Protein AF-A0A0K1PIE1-F1 (afdb_monomer)

Sequence (332 aa):
MPTPPPLPFDRESLRRELQALDTPELLALGARMRRDPSRLSLYLGILRARPGHKAQLAACLICFDLARLGQASAERDFHALIPTLRGLAGDPLLLTEMIGDDPFLLGLWGACRQAIDADDPRESTAGLEANVPLVGELDLLSDLELDLDLSRLADAARREENGRAFAKLTARQLGYDLENDRMPEWSGMSTSTGREVDALEEYLRQASTYAPSVPLARGLSSVGQLFLASHLRRRSLFGKPNHRRIEALRAGLSALPSDRPDSLATAAGLFEEEGEAVIERFQKVSELLLDYVRFCSIREADPLHPGAVEAYIEADRLPAPLFLAGETRRRR

Radius of gyration: 26.55 Å; Cα contacts (8 Å, |Δi|>4): 312; chains: 1; bounding box: 62×53×90 Å

Organism: NCBI:txid1391653

pLDDT: mean 77.39, std 17.08, range [31.12, 95.75]

Foldseek 3Di:
DDDDDDDDPDPVVVLVVLLPDDLLVLLVVLLVVLVDLVSLVSSLVSLVVDDDLSSLLSNLLSLLSSVLVVDPVSVVVNLQCLVVNVVSVVDPVSCCVNQPPPVSSVVSVVLVCVLSVVADLLVRPPPDDDDDPPDDPDPDDDDDDDPDPVVVVVLVVVLVVLQVVLVVLVCVQCQHPPPPRDDHPDQHQDPNHNVSLVSLVVSLVVLVVSVVRHLLSLLLNLLSLLLSLLVDDQAHSNRHGDPSSLVSLLRNQLSCDPPCNVSNVVNVVVQVVSDDVSVVSSQSSVLVVVVLVVQCVVVVHDSNDSVSSVVVSVVSDDRDRDPPPPDDDDDD

Nearest PDB structures (foldseek):
  3dqv-assembly3_C-2  TM=2.147E-01  e=8.267E+00  Homo sapiens

Secondary structure (DSSP, 8-state):
-PPPPP--S-HHHHHHHHHHS-HHHHHHHHHHTTT-HHHHHHHHHHHHTS-SHHHHHHHHHHHHHHHHTT-HHHHHHHHHHHHHHHHHTT-HHHHHHHHTT-HHHHHHHHHHHHHHHHS-TTSTT-----------------------THHHHHHHHHHHHHHHHHHHHHHHHTT-BTTTTBPPSS-SS--SSHHHHHHHHHHHHHHHHHTTT-HHHHHHHHHHHHHHHHHS-SB-TTS-B-HHHHHHHHHHHHT--SS-THHHHHHHHHHHTT-HHHHHHHHHHHHHHHHHHHHHHHTT--TTSHHHHHHHHHTT--PPP---TT--PPP-

Structure (mmCIF, N/CA/C/O backbone):
data_AF-A0A0K1PIE1-F1
#
_entry.id   AF-A0A0K1PIE1-F1
#
loop_
_atom_site.group_PDB
_atom_site.id
_atom_site.type_symbol
_atom_site.label_atom_id
_atom_site.label_alt_id
_atom_site.label_comp_id
_atom_site.label_asym_id
_atom_site.label_entity_id
_atom_site.label_seq_id
_atom_site.pdbx_PDB_ins_code
_atom_site.Cartn_x
_atom_site.Cartn_y
_atom_site.Cartn_z
_atom_site.occupancy
_atom_site.B_iso_or_equiv
_atom_site.auth_seq_id
_atom_site.auth_comp_id
_atom_site.auth_asym_id
_atom_site.auth_atom_id
_atom_site.pdbx_PDB_model_num
ATOM 1 N N . MET A 1 1 ? 23.343 -13.389 -41.893 1.00 41.25 1 MET A N 1
ATOM 2 C CA . MET A 1 1 ? 22.484 -13.456 -40.691 1.00 41.25 1 MET A CA 1
ATOM 3 C C . MET A 1 1 ? 23.263 -14.200 -39.618 1.00 41.25 1 MET A C 1
ATOM 5 O O . MET A 1 1 ? 23.460 -15.395 -39.802 1.00 41.25 1 MET A O 1
ATOM 9 N N . PRO A 1 2 ? 23.804 -13.537 -38.583 1.00 46.00 2 PRO A N 1
ATOM 10 C CA . PRO A 1 2 ? 24.572 -14.242 -37.569 1.00 46.00 2 PRO A CA 1
ATOM 11 C C . PRO A 1 2 ? 23.617 -15.029 -36.664 1.00 46.00 2 PRO A C 1
ATOM 13 O O . PRO A 1 2 ? 22.741 -14.476 -36.003 1.00 46.00 2 PRO A O 1
ATOM 16 N N . THR A 1 3 ? 23.766 -16.348 -36.704 1.00 45.00 3 THR A N 1
ATOM 17 C CA . THR A 1 3 ? 23.197 -17.309 -35.758 1.00 45.00 3 THR A CA 1
ATOM 18 C C . THR A 1 3 ? 23.663 -17.000 -34.332 1.00 45.00 3 THR A C 1
ATOM 20 O O . THR A 1 3 ? 24.803 -16.564 -34.163 1.00 45.00 3 THR A O 1
ATOM 23 N N . PRO A 1 4 ? 22.827 -17.236 -33.301 1.00 52.31 4 PRO A N 1
ATOM 24 C CA . PRO A 1 4 ? 23.258 -17.075 -31.917 1.00 52.31 4 PRO A CA 1
ATOM 25 C C . PRO A 1 4 ? 24.473 -17.979 -31.666 1.00 52.31 4 PRO A C 1
ATOM 27 O O . PRO A 1 4 ? 24.434 -19.147 -32.069 1.00 52.31 4 PRO A O 1
ATOM 30 N N . PRO A 1 5 ? 25.551 -17.470 -31.045 1.00 51.47 5 PRO A N 1
ATOM 31 C CA . PRO A 1 5 ? 26.726 -18.286 -30.800 1.00 51.47 5 PRO A CA 1
ATOM 32 C C . PRO A 1 5 ? 26.337 -19.475 -29.903 1.00 51.47 5 PRO A C 1
ATOM 34 O O . PRO A 1 5 ? 25.614 -19.287 -28.912 1.00 51.47 5 PRO A O 1
ATOM 37 N N . PRO A 1 6 ? 26.759 -20.709 -30.243 1.00 51.38 6 PRO A N 1
ATOM 38 C CA . PRO A 1 6 ? 26.659 -21.831 -29.319 1.00 51.38 6 PRO A CA 1
ATOM 39 C C . PRO A 1 6 ? 27.430 -21.468 -28.047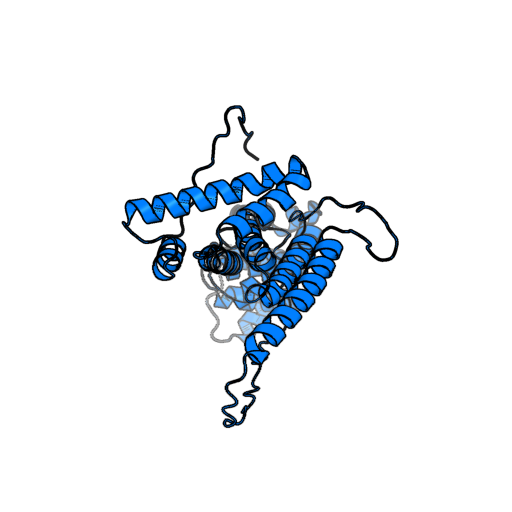 1.00 51.38 6 PRO A C 1
ATOM 41 O O . PRO A 1 6 ? 28.463 -20.811 -28.131 1.00 51.38 6 PRO A O 1
ATOM 44 N N . LEU A 1 7 ? 26.918 -21.862 -26.875 1.00 47.81 7 LEU A N 1
ATOM 45 C CA . LEU A 1 7 ? 27.587 -21.621 -25.591 1.00 47.81 7 LEU A CA 1
ATOM 46 C C . LEU A 1 7 ? 29.055 -22.080 -25.684 1.00 47.81 7 LEU A C 1
ATOM 48 O O . LEU A 1 7 ? 29.279 -23.288 -25.810 1.00 47.81 7 LEU A O 1
ATOM 52 N N . PRO A 1 8 ? 30.053 -21.178 -25.613 1.00 48.09 8 PRO A N 1
ATOM 53 C CA . PRO A 1 8 ? 31.422 -21.619 -25.458 1.00 48.09 8 PRO A CA 1
ATOM 54 C C . PRO A 1 8 ? 31.594 -22.145 -24.030 1.00 48.09 8 PRO A C 1
ATOM 56 O O . PRO A 1 8 ? 31.008 -21.628 -23.077 1.00 48.09 8 PRO A O 1
ATOM 59 N N . PHE A 1 9 ? 32.416 -23.180 -23.888 1.00 54.44 9 PHE A N 1
ATOM 60 C CA . PHE A 1 9 ? 32.750 -23.869 -22.636 1.00 54.44 9 PHE A CA 1
ATOM 61 C C . PHE A 1 9 ? 33.533 -23.003 -21.615 1.00 54.44 9 PHE A C 1
ATOM 63 O O . PHE A 1 9 ? 34.093 -23.537 -20.663 1.00 54.44 9 PHE A O 1
ATOM 70 N N . ASP A 1 10 ? 33.549 -21.674 -21.766 1.00 69.12 10 ASP A N 1
ATOM 71 C CA . ASP A 1 10 ? 34.234 -20.740 -20.873 1.00 69.12 10 ASP A CA 1
ATOM 72 C C . ASP A 1 10 ? 33.422 -19.440 -20.677 1.00 69.12 10 ASP A C 1
ATOM 74 O O . ASP A 1 10 ? 33.170 -18.670 -21.611 1.00 69.12 10 ASP A O 1
ATOM 78 N N . ARG A 1 11 ? 33.011 -19.191 -19.426 1.00 68.12 11 ARG A N 1
ATOM 79 C CA . ARG A 1 11 ? 32.245 -18.003 -19.012 1.00 68.12 11 ARG A CA 1
ATOM 80 C C . ARG A 1 11 ? 33.012 -16.701 -19.249 1.00 68.12 11 ARG A C 1
ATOM 82 O O . ARG A 1 11 ? 32.375 -15.668 -19.465 1.00 68.12 11 ARG A O 1
ATOM 89 N N . GLU A 1 12 ? 34.342 -16.725 -19.203 1.00 71.44 12 GLU A N 1
ATOM 90 C CA . GLU A 1 12 ? 35.160 -15.528 -19.405 1.00 71.44 12 GLU A CA 1
ATOM 91 C C . GLU A 1 12 ? 35.214 -15.102 -20.870 1.00 71.44 12 GLU A C 1
ATOM 93 O O . GLU A 1 12 ? 35.150 -13.908 -21.170 1.00 71.44 12 GLU A O 1
ATOM 98 N N . SER A 1 13 ? 35.282 -16.070 -21.782 1.00 73.12 13 SER A N 1
ATOM 99 C CA . SER A 1 13 ? 35.234 -15.827 -23.224 1.00 73.12 13 SER A CA 1
ATOM 100 C C . SER A 1 13 ? 33.883 -15.235 -23.647 1.00 73.12 13 SER A C 1
ATOM 102 O O . SER A 1 13 ? 33.848 -14.189 -24.295 1.00 73.12 13 SER A O 1
ATOM 104 N N . LEU A 1 14 ? 32.770 -15.795 -23.154 1.00 76.06 14 LEU A N 1
ATOM 105 C CA . LEU A 1 14 ? 31.431 -15.234 -23.378 1.00 76.06 14 LEU A CA 1
ATOM 106 C C . LEU A 1 14 ? 31.301 -13.810 -22.808 1.00 76.06 14 LEU A C 1
ATOM 108 O O . LEU A 1 14 ? 30.707 -12.934 -23.431 1.00 76.06 14 LEU A O 1
ATOM 112 N N . ARG A 1 15 ? 31.870 -13.548 -21.625 1.00 77.88 15 ARG A N 1
ATOM 113 C CA . ARG A 1 15 ? 31.847 -12.208 -21.022 1.00 77.88 15 ARG A CA 1
ATOM 114 C C . ARG A 1 15 ? 32.594 -11.183 -21.879 1.00 77.88 15 ARG A C 1
ATOM 116 O O . ARG A 1 15 ? 32.095 -10.070 -22.024 1.00 77.88 15 ARG A O 1
ATOM 123 N N . ARG A 1 16 ? 33.750 -11.545 -22.445 1.00 79.31 16 ARG A N 1
ATOM 124 C CA . ARG A 1 16 ? 34.528 -10.671 -23.339 1.00 79.31 16 ARG A CA 1
ATOM 125 C C . ARG A 1 16 ? 33.771 -10.346 -24.626 1.00 79.31 16 ARG A C 1
ATOM 127 O O . ARG A 1 16 ? 33.718 -9.181 -25.007 1.00 79.31 16 ARG A O 1
ATOM 134 N N . GLU A 1 17 ? 33.130 -11.336 -25.242 1.00 82.44 17 GLU A N 1
ATOM 135 C CA . GLU A 1 17 ? 32.291 -11.122 -26.432 1.00 82.44 17 GLU A CA 1
ATOM 136 C C . GLU A 1 17 ? 31.120 -10.176 -26.140 1.00 82.44 17 GLU A C 1
ATOM 138 O O . GLU A 1 17 ? 30.875 -9.230 -26.883 1.00 82.44 17 GLU A O 1
ATOM 143 N N . LEU A 1 18 ? 30.435 -10.366 -25.009 1.00 84.00 18 LEU A N 1
ATOM 144 C CA . LEU A 1 18 ? 29.319 -9.506 -24.603 1.00 84.00 18 LEU A CA 1
ATOM 145 C C . LEU A 1 18 ? 29.762 -8.085 -24.232 1.00 84.00 18 LEU A C 1
ATOM 147 O O . LEU A 1 18 ? 29.006 -7.135 -24.422 1.00 84.00 18 LEU A O 1
ATOM 151 N N . GLN A 1 19 ? 30.975 -7.921 -23.701 1.00 84.31 19 GLN A N 1
ATOM 152 C CA . GLN A 1 19 ? 31.545 -6.605 -23.411 1.00 84.31 19 GLN A CA 1
ATOM 153 C C . GLN A 1 19 ? 31.839 -5.797 -24.678 1.00 84.31 19 GLN A C 1
ATOM 155 O O . GLN A 1 19 ? 31.813 -4.570 -24.592 1.00 84.31 19 GLN A O 1
ATOM 160 N N . ALA A 1 20 ? 32.075 -6.460 -25.813 1.00 86.44 20 ALA A N 1
ATOM 161 C CA . ALA A 1 20 ? 32.331 -5.818 -27.100 1.00 86.44 20 ALA A CA 1
ATOM 162 C C . ALA A 1 20 ? 31.057 -5.327 -27.813 1.00 86.44 20 ALA A C 1
ATOM 164 O O . ALA A 1 20 ? 31.163 -4.489 -28.700 1.00 86.44 20 ALA A O 1
ATOM 165 N N . LEU A 1 21 ? 29.873 -5.823 -27.431 1.00 87.62 21 LEU A N 1
ATOM 166 C CA . LEU A 1 21 ? 28.595 -5.403 -28.021 1.00 87.62 21 LEU A CA 1
ATOM 167 C C . LEU A 1 21 ? 28.189 -4.005 -27.569 1.00 87.62 21 LEU A C 1
ATOM 169 O O . LEU A 1 21 ? 28.356 -3.660 -26.395 1.00 87.62 21 LEU A O 1
ATOM 173 N N . ASP A 1 22 ? 27.539 -3.242 -28.438 1.00 89.94 22 ASP A N 1
ATOM 174 C CA . ASP A 1 22 ? 26.969 -1.959 -28.040 1.00 89.94 22 ASP A CA 1
ATOM 175 C C . ASP A 1 22 ? 25.760 -2.145 -27.112 1.00 89.94 22 ASP A C 1
ATOM 177 O O . ASP A 1 22 ? 25.154 -3.211 -26.995 1.00 89.94 22 ASP A O 1
ATOM 181 N N . THR A 1 23 ? 25.417 -1.098 -26.364 1.00 89.69 23 THR A N 1
ATOM 182 C CA . THR A 1 23 ? 24.360 -1.178 -25.340 1.00 89.69 23 THR A CA 1
ATOM 183 C C . THR A 1 23 ? 22.975 -1.548 -25.910 1.00 89.69 23 THR A C 1
ATOM 185 O O . THR A 1 23 ? 22.323 -2.406 -25.308 1.00 89.69 23 THR A O 1
ATOM 188 N N . PRO A 1 24 ? 22.518 -0.990 -27.053 1.00 89.75 24 PRO A N 1
ATOM 189 C CA . PRO A 1 24 ? 21.268 -1.420 -27.686 1.00 89.75 24 PRO A CA 1
ATOM 190 C C . PRO A 1 24 ? 21.305 -2.889 -28.129 1.00 89.75 24 PRO A C 1
ATOM 192 O O . PRO A 1 24 ? 20.331 -3.617 -27.948 1.00 89.75 24 PRO A O 1
ATOM 195 N N . GLU A 1 25 ? 22.445 -3.360 -28.640 1.00 88.62 25 GLU A N 1
ATOM 196 C CA . GLU A 1 25 ? 22.616 -4.750 -29.080 1.00 88.62 25 GLU A CA 1
ATOM 197 C C . GLU A 1 25 ? 22.541 -5.724 -27.902 1.00 88.62 25 GLU A C 1
ATOM 199 O O . GLU A 1 25 ? 21.881 -6.762 -27.982 1.00 88.62 25 GLU A O 1
ATOM 204 N N . LEU A 1 26 ? 23.169 -5.366 -26.778 1.00 88.31 26 LEU A N 1
ATOM 205 C CA . LEU A 1 26 ? 23.120 -6.150 -25.549 1.00 88.31 26 LEU A CA 1
ATOM 206 C C . LEU A 1 26 ? 21.700 -6.195 -24.959 1.00 88.31 26 LEU A C 1
ATOM 208 O O . LEU A 1 26 ? 21.268 -7.246 -24.481 1.00 88.31 26 LEU A O 1
ATOM 212 N N . LEU A 1 27 ? 20.949 -5.090 -25.032 1.00 89.44 27 LEU A N 1
ATOM 213 C CA . LEU A 1 27 ? 19.543 -5.043 -24.624 1.00 89.44 27 LEU A CA 1
ATOM 214 C C . LEU A 1 27 ? 18.660 -5.918 -25.529 1.00 89.44 27 LEU A C 1
ATOM 216 O O . LEU A 1 27 ? 17.871 -6.718 -25.023 1.00 89.44 27 LEU A O 1
ATOM 220 N N . ALA A 1 28 ? 18.829 -5.827 -26.850 1.00 88.50 28 ALA A N 1
ATOM 221 C CA . ALA A 1 28 ? 18.115 -6.662 -27.816 1.00 88.50 28 ALA A CA 1
ATOM 222 C C . ALA A 1 28 ? 18.435 -8.159 -27.633 1.00 88.50 28 ALA A C 1
ATOM 224 O O . ALA A 1 28 ? 17.558 -9.020 -27.758 1.00 88.50 28 ALA A O 1
ATOM 225 N N . LEU A 1 29 ? 19.680 -8.492 -27.277 1.00 86.50 29 LEU A N 1
ATOM 226 C CA . LEU A 1 29 ? 20.068 -9.856 -26.922 1.00 86.50 29 LEU A CA 1
ATOM 227 C C . LEU A 1 29 ? 19.387 -10.320 -25.625 1.00 86.50 29 LEU A C 1
ATOM 229 O O . LEU A 1 29 ? 18.876 -11.441 -25.572 1.00 86.50 29 LEU A O 1
ATOM 233 N N . GLY A 1 30 ? 19.330 -9.455 -24.607 1.00 84.19 30 GLY A N 1
ATOM 234 C CA . GLY A 1 30 ? 18.600 -9.704 -23.361 1.00 84.19 30 GLY A CA 1
ATOM 235 C C . GLY A 1 30 ? 17.124 -10.007 -23.605 1.00 84.19 30 GLY A C 1
ATOM 236 O O . GLY A 1 30 ? 16.625 -11.040 -23.163 1.00 84.19 30 GLY A O 1
ATOM 237 N N . ALA A 1 31 ? 16.465 -9.183 -24.416 1.00 83.44 31 ALA A N 1
ATOM 238 C CA . ALA A 1 31 ? 15.084 -9.370 -24.850 1.00 83.44 31 ALA A CA 1
ATOM 239 C C . ALA A 1 31 ? 14.808 -10.759 -25.454 1.00 83.44 31 ALA A C 1
ATOM 241 O O . ALA A 1 31 ? 13.832 -11.433 -25.111 1.00 83.44 31 ALA A O 1
ATOM 242 N N . ARG A 1 32 ? 15.706 -11.237 -26.322 1.00 84.25 32 ARG A N 1
ATOM 243 C CA . ARG A 1 32 ? 15.598 -12.567 -26.946 1.00 84.25 32 ARG A CA 1
ATOM 244 C C . ARG A 1 32 ? 15.814 -13.709 -25.951 1.00 84.25 32 ARG A C 1
ATOM 246 O O . ARG A 1 32 ? 15.254 -14.789 -26.132 1.00 84.25 32 ARG A O 1
ATOM 253 N N . MET A 1 33 ? 16.588 -13.471 -24.895 1.00 82.12 33 MET A N 1
ATOM 254 C CA . MET A 1 33 ? 16.964 -14.458 -23.878 1.00 82.12 33 MET A CA 1
ATOM 255 C C . MET A 1 33 ? 16.119 -14.371 -22.596 1.00 82.12 33 MET A C 1
ATOM 257 O O . MET A 1 33 ? 16.498 -14.951 -21.582 1.00 82.12 33 MET A O 1
ATOM 261 N N . ARG A 1 34 ? 14.941 -13.730 -22.639 1.00 77.38 34 ARG A N 1
ATOM 262 C CA . ARG A 1 34 ? 14.054 -13.490 -21.478 1.00 77.38 34 ARG A CA 1
ATOM 263 C C . ARG A 1 34 ? 13.700 -14.700 -20.603 1.00 77.38 34 ARG A C 1
ATOM 265 O O . ARG A 1 34 ? 13.166 -14.542 -19.517 1.00 77.38 34 ARG A O 1
ATOM 272 N N . ARG A 1 35 ? 13.886 -15.927 -21.097 1.00 81.06 35 ARG A N 1
ATOM 273 C CA . ARG A 1 35 ? 13.569 -17.162 -20.354 1.00 81.06 35 ARG A CA 1
ATOM 274 C C . ARG A 1 35 ? 14.749 -17.693 -19.542 1.00 81.06 35 ARG A C 1
ATOM 276 O O . ARG A 1 35 ? 14.568 -18.642 -18.789 1.00 81.06 35 ARG A O 1
ATOM 283 N N . ASP A 1 36 ? 15.934 -17.109 -19.699 1.00 85.88 36 ASP A N 1
ATOM 284 C CA . ASP A 1 36 ? 17.152 -17.531 -19.016 1.00 85.88 36 ASP A CA 1
ATOM 285 C C . ASP A 1 36 ? 17.600 -16.448 -18.015 1.00 85.88 36 ASP A C 1
ATOM 287 O O . ASP A 1 36 ? 18.325 -15.514 -18.384 1.00 85.88 36 ASP A O 1
ATOM 291 N N . PRO A 1 37 ? 17.187 -16.548 -16.736 1.00 86.12 37 PRO A N 1
ATOM 292 C CA . PRO A 1 37 ? 17.532 -15.549 -15.728 1.00 86.12 37 PRO A CA 1
ATOM 293 C C . PRO A 1 37 ? 19.045 -15.465 -15.491 1.00 86.12 37 PRO A C 1
ATOM 295 O O . PRO A 1 37 ? 19.552 -14.385 -15.203 1.00 86.12 37 PRO A O 1
ATOM 298 N N . SER A 1 38 ? 19.791 -16.561 -15.680 1.00 83.81 38 SER A N 1
ATOM 299 C CA . SER A 1 38 ? 21.247 -16.563 -15.484 1.00 83.81 38 SER A CA 1
ATOM 300 C C . SER A 1 38 ? 21.956 -15.690 -16.520 1.00 83.81 38 SER A C 1
ATOM 302 O O . SER A 1 38 ? 22.897 -14.965 -16.189 1.00 83.81 38 SER A O 1
ATOM 304 N N . ARG A 1 39 ? 21.489 -15.715 -17.775 1.00 84.25 39 ARG A N 1
ATOM 305 C CA . ARG A 1 39 ? 22.017 -14.846 -18.840 1.00 84.25 39 ARG A CA 1
ATOM 306 C C . ARG A 1 39 ? 21.634 -13.390 -18.637 1.00 84.25 39 ARG A C 1
ATOM 308 O O . ARG A 1 39 ? 22.490 -12.521 -18.771 1.00 84.25 39 ARG A O 1
ATOM 315 N N . LEU A 1 40 ? 20.385 -13.121 -18.264 1.00 86.75 40 LEU A N 1
ATOM 316 C CA . LEU A 1 40 ? 19.939 -11.760 -17.965 1.00 86.75 40 LEU A CA 1
ATOM 317 C C . LEU A 1 40 ? 20.746 -11.137 -16.816 1.00 86.75 40 LEU A C 1
ATOM 319 O O . LEU A 1 40 ? 21.157 -9.983 -16.919 1.00 86.75 40 LEU A O 1
ATOM 323 N N . SER A 1 41 ? 21.054 -11.899 -15.760 1.00 86.88 41 SER A N 1
ATOM 324 C CA . SER A 1 41 ? 21.929 -11.429 -14.677 1.00 86.88 41 SER A CA 1
ATOM 325 C C . SER A 1 41 ? 23.353 -11.120 -15.153 1.00 86.88 41 SER A C 1
ATOM 327 O O . SER A 1 41 ? 23.941 -10.132 -14.711 1.00 86.88 41 SER A O 1
ATOM 329 N N . LEU A 1 42 ? 23.906 -11.914 -16.079 1.00 85.50 42 LEU A N 1
ATOM 330 C CA . LEU A 1 42 ? 25.209 -11.629 -16.692 1.00 85.50 42 LEU A CA 1
ATOM 331 C C . LEU A 1 42 ? 25.175 -10.312 -17.484 1.00 85.50 42 LEU A C 1
ATOM 333 O O . LEU A 1 42 ? 26.066 -9.479 -17.320 1.00 85.50 42 LEU A O 1
ATOM 337 N N . TYR A 1 43 ? 24.140 -10.103 -18.302 1.00 89.25 43 TYR A N 1
ATOM 338 C CA . TYR A 1 43 ? 23.975 -8.880 -19.095 1.00 89.25 43 TYR A CA 1
ATOM 339 C C . TYR A 1 43 ? 23.791 -7.654 -18.201 1.00 89.25 43 TYR A C 1
ATOM 341 O O . TYR A 1 43 ? 24.440 -6.633 -18.420 1.00 89.25 43 TYR A O 1
ATOM 349 N N . LEU A 1 44 ? 22.992 -7.776 -17.140 1.00 88.4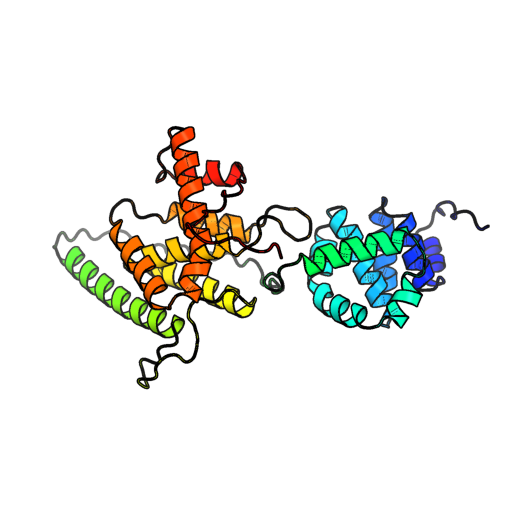4 44 LEU A N 1
ATOM 350 C CA . LEU A 1 44 ? 22.820 -6.729 -16.138 1.00 88.44 44 LEU A CA 1
ATOM 351 C C . LEU A 1 44 ? 24.152 -6.344 -15.480 1.00 88.44 44 LEU A C 1
ATOM 353 O O . LEU A 1 44 ? 24.438 -5.159 -15.322 1.00 88.44 44 LEU A O 1
ATOM 357 N N . GLY A 1 45 ? 24.993 -7.327 -15.141 1.00 86.00 45 GLY A N 1
ATOM 358 C CA . GLY A 1 45 ? 26.325 -7.077 -14.589 1.00 86.00 45 GLY A CA 1
ATOM 359 C C . GLY A 1 45 ? 27.235 -6.289 -15.538 1.00 86.00 45 GLY A C 1
ATOM 360 O O . GLY A 1 45 ? 27.989 -5.428 -15.089 1.00 86.00 45 GLY A O 1
ATOM 361 N N . ILE A 1 46 ? 27.142 -6.541 -16.847 1.00 87.00 46 ILE A N 1
ATOM 362 C CA . ILE A 1 46 ? 27.894 -5.797 -17.869 1.00 87.00 46 ILE A CA 1
ATOM 363 C C . ILE A 1 46 ? 27.341 -4.376 -18.023 1.00 87.00 46 ILE A C 1
ATOM 365 O O . ILE A 1 46 ? 28.116 -3.423 -18.045 1.00 87.00 46 ILE A O 1
ATOM 369 N N . LEU A 1 47 ? 26.017 -4.218 -18.080 1.00 88.44 47 LEU A N 1
ATOM 370 C CA . LEU A 1 47 ? 25.366 -2.913 -18.219 1.00 88.44 47 LEU A CA 1
ATOM 371 C C . LEU A 1 47 ? 25.636 -1.997 -17.023 1.00 88.44 47 LEU A C 1
ATOM 373 O O . LEU A 1 47 ? 25.905 -0.818 -17.218 1.00 88.44 47 LEU A O 1
ATOM 377 N N . ARG A 1 48 ? 25.646 -2.534 -15.797 1.00 86.56 48 ARG A N 1
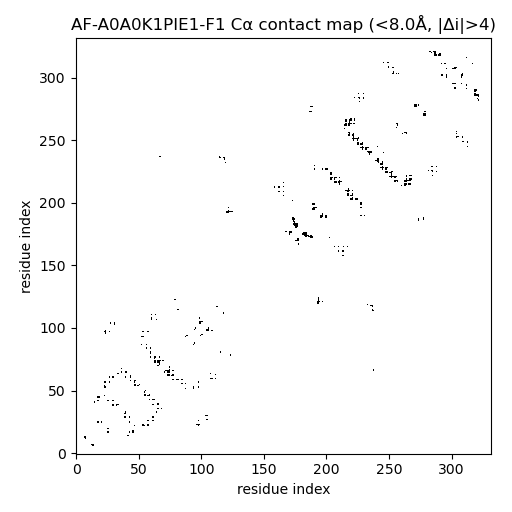ATOM 378 C CA . ARG A 1 48 ? 25.976 -1.769 -14.579 1.00 86.56 48 ARG A CA 1
ATOM 379 C C . ARG A 1 48 ? 27.401 -1.223 -14.570 1.00 86.56 48 ARG A C 1
ATOM 381 O O . ARG A 1 48 ? 27.653 -0.204 -13.940 1.00 86.56 48 ARG A O 1
ATOM 388 N N . ALA A 1 49 ? 28.325 -1.896 -15.252 1.00 84.88 49 ALA A N 1
ATOM 389 C CA . ALA A 1 49 ? 29.707 -1.445 -15.370 1.00 84.88 49 ALA A CA 1
ATOM 390 C C . ALA A 1 49 ? 29.893 -0.356 -16.444 1.00 84.88 49 ALA A C 1
ATOM 392 O O . ALA A 1 49 ? 30.971 0.231 -16.529 1.00 84.88 49 ALA A O 1
ATOM 393 N N . ARG A 1 50 ? 28.876 -0.089 -17.276 1.00 88.56 50 ARG A N 1
ATOM 394 C CA . ARG A 1 50 ? 28.940 0.917 -18.340 1.00 88.56 50 ARG A CA 1
ATOM 395 C C . ARG A 1 50 ? 28.369 2.254 -17.856 1.00 88.56 50 ARG A C 1
ATOM 397 O O . ARG A 1 50 ? 27.261 2.280 -17.320 1.00 88.56 50 ARG A O 1
ATOM 404 N N . PRO A 1 51 ? 29.074 3.376 -18.073 1.00 82.75 51 PRO A N 1
ATOM 405 C CA . PRO A 1 51 ? 28.514 4.693 -17.810 1.00 82.75 51 PRO A CA 1
ATOM 406 C C . PRO A 1 51 ? 27.503 5.094 -18.897 1.00 82.75 51 PRO A C 1
ATOM 408 O O . PRO A 1 51 ? 27.578 4.649 -20.043 1.00 82.75 51 PRO A O 1
ATOM 411 N N . GLY A 1 52 ? 26.586 5.996 -18.544 1.00 88.50 52 GLY A N 1
ATOM 412 C CA . GLY A 1 52 ? 25.700 6.678 -19.490 1.00 88.50 52 GLY A CA 1
ATOM 413 C C . GLY A 1 52 ? 24.235 6.237 -19.454 1.00 88.50 52 GLY A C 1
ATOM 414 O O . GLY A 1 52 ? 23.880 5.143 -19.015 1.00 88.50 52 GLY A O 1
ATOM 415 N N . HIS A 1 53 ? 23.373 7.119 -19.964 1.00 90.12 53 HIS A N 1
ATOM 416 C CA . HIS A 1 53 ? 21.913 6.983 -19.922 1.00 90.12 53 HIS A CA 1
ATOM 417 C C . HIS A 1 53 ? 21.393 5.731 -20.648 1.00 90.12 53 HIS A C 1
ATOM 419 O O . HIS A 1 53 ? 20.464 5.082 -20.176 1.00 90.12 53 HIS A O 1
ATOM 425 N N . LYS A 1 54 ? 22.041 5.331 -21.750 1.00 91.25 54 LYS A N 1
ATOM 426 C CA . LYS A 1 54 ? 21.711 4.107 -22.504 1.00 91.25 54 LYS A CA 1
ATOM 427 C C . LYS A 1 54 ? 21.874 2.850 -21.654 1.00 91.25 54 LYS A C 1
ATOM 429 O O . LYS A 1 54 ? 20.987 2.000 -21.617 1.00 91.25 54 LYS A O 1
ATOM 434 N N . ALA A 1 55 ? 23.008 2.741 -20.963 1.00 90.25 55 ALA A N 1
ATOM 435 C CA . ALA A 1 55 ? 23.318 1.589 -20.125 1.00 90.25 55 ALA A CA 1
ATOM 436 C C . ALA A 1 55 ? 22.398 1.529 -18.904 1.00 90.25 55 ALA A C 1
ATOM 438 O O . ALA A 1 55 ? 21.914 0.454 -18.559 1.00 90.25 55 ALA A O 1
ATOM 439 N N . GLN A 1 56 ? 22.091 2.687 -18.313 1.00 91.00 56 GLN A N 1
ATOM 440 C CA . GLN A 1 56 ? 21.129 2.797 -17.219 1.00 91.00 56 GLN A CA 1
ATOM 441 C C . GLN A 1 56 ? 19.721 2.376 -17.651 1.00 91.00 56 GLN A C 1
ATOM 443 O O . GLN A 1 56 ? 19.112 1.556 -16.968 1.00 91.00 56 GLN A O 1
ATOM 448 N N . LEU A 1 57 ? 19.223 2.852 -18.799 1.00 91.69 57 LEU A N 1
ATOM 449 C CA . LEU A 1 57 ? 17.912 2.456 -19.320 1.00 91.69 57 LEU A CA 1
ATOM 450 C C . LEU A 1 57 ? 17.849 0.944 -19.581 1.00 91.69 57 LEU A C 1
ATOM 452 O O . LEU A 1 57 ? 16.925 0.274 -19.123 1.00 91.69 57 LEU A O 1
ATOM 456 N N . ALA A 1 58 ? 18.859 0.389 -20.256 1.00 91.88 58 ALA A N 1
ATOM 457 C CA . ALA A 1 58 ? 18.939 -1.048 -20.505 1.00 91.88 58 ALA A CA 1
ATOM 458 C C . ALA A 1 58 ? 18.998 -1.859 -19.200 1.00 91.88 58 ALA A C 1
ATOM 460 O O . ALA A 1 58 ? 18.309 -2.870 -19.073 1.00 91.88 58 ALA A O 1
ATOM 461 N N . ALA A 1 59 ? 19.773 -1.407 -18.211 1.00 91.62 59 ALA A N 1
ATOM 462 C CA . ALA A 1 59 ? 19.845 -2.049 -16.903 1.00 91.62 59 ALA A CA 1
ATOM 463 C C . ALA A 1 59 ? 18.487 -2.025 -16.187 1.00 91.62 59 ALA A C 1
ATOM 465 O O . ALA A 1 59 ? 18.089 -3.046 -15.632 1.00 91.62 59 ALA A O 1
ATOM 466 N N . CYS A 1 60 ? 17.746 -0.912 -16.248 1.00 92.31 60 CYS A N 1
ATOM 467 C CA . CYS A 1 60 ? 16.401 -0.813 -15.676 1.00 92.31 60 CYS A CA 1
ATOM 468 C C . CYS A 1 60 ? 15.435 -1.818 -16.319 1.00 92.31 60 CYS A C 1
ATOM 470 O O . CYS A 1 60 ? 14.720 -2.524 -15.611 1.00 92.31 60 CYS A O 1
ATOM 472 N N . LEU A 1 61 ? 15.444 -1.925 -17.652 1.00 92.94 61 LEU A N 1
ATOM 473 C CA . LEU A 1 61 ? 14.575 -2.850 -18.387 1.00 92.94 61 LEU A CA 1
ATOM 474 C C . LEU A 1 61 ? 14.916 -4.320 -18.111 1.00 92.94 61 LEU A C 1
ATOM 476 O O . LEU A 1 61 ? 14.011 -5.135 -17.943 1.00 92.94 61 LEU A O 1
ATOM 480 N N . ILE A 1 62 ? 16.203 -4.664 -18.006 1.00 91.75 62 ILE A N 1
ATOM 481 C CA . ILE A 1 62 ? 16.618 -6.024 -17.634 1.00 91.75 62 ILE A CA 1
ATOM 482 C C . ILE A 1 62 ? 16.288 -6.324 -16.164 1.00 91.75 62 ILE A C 1
ATOM 484 O O . ILE A 1 62 ? 15.834 -7.429 -15.869 1.00 91.75 62 ILE A O 1
ATOM 488 N N . CYS A 1 63 ? 16.456 -5.364 -15.244 1.00 92.00 63 CYS A N 1
ATOM 489 C CA . CYS A 1 63 ? 16.002 -5.510 -13.855 1.00 92.00 63 CYS A CA 1
ATOM 490 C C . CYS A 1 63 ? 14.494 -5.782 -13.791 1.00 92.00 63 CYS A C 1
ATOM 492 O O . CYS A 1 63 ? 14.076 -6.695 -13.084 1.00 92.00 63 CYS A O 1
ATOM 494 N N . PHE A 1 64 ? 13.689 -5.045 -14.563 1.00 91.88 64 PHE A N 1
ATOM 495 C CA . PHE A 1 64 ? 12.245 -5.263 -14.645 1.00 91.88 64 PHE A CA 1
ATOM 496 C C . PHE A 1 64 ? 11.904 -6.676 -15.132 1.00 91.88 64 PHE A C 1
ATOM 498 O O . PHE A 1 64 ? 11.072 -7.354 -14.530 1.00 91.88 64 PHE A O 1
ATOM 505 N N . ASP A 1 65 ? 12.561 -7.154 -16.192 1.00 90.44 65 ASP A N 1
ATOM 506 C CA . ASP A 1 65 ? 12.285 -8.484 -16.741 1.00 90.44 65 ASP A CA 1
ATOM 507 C C . ASP A 1 65 ? 12.718 -9.601 -15.773 1.00 90.44 65 ASP A C 1
ATOM 509 O O . ASP A 1 65 ? 11.965 -10.543 -15.532 1.00 90.44 65 ASP A O 1
ATOM 513 N N . LEU A 1 66 ? 13.872 -9.455 -15.111 1.00 89.12 66 LEU A N 1
ATOM 514 C CA . LEU A 1 66 ? 14.309 -10.360 -14.039 1.00 89.12 66 LEU A CA 1
ATOM 515 C C . LEU A 1 66 ? 13.334 -10.375 -12.853 1.00 89.12 66 LEU A C 1
ATOM 517 O O . LEU A 1 66 ? 13.035 -11.442 -12.312 1.00 89.12 66 LEU A O 1
ATOM 521 N N . ALA A 1 67 ? 12.818 -9.214 -12.456 1.00 88.38 67 ALA A N 1
ATOM 522 C CA . ALA A 1 67 ? 11.854 -9.103 -11.370 1.00 88.38 67 ALA A CA 1
ATOM 523 C C . ALA A 1 67 ? 10.519 -9.785 -11.719 1.00 88.38 67 ALA A C 1
ATOM 525 O O . ALA A 1 67 ? 9.966 -10.515 -10.897 1.00 88.38 67 ALA A O 1
ATOM 526 N N . ARG A 1 68 ? 10.055 -9.673 -12.974 1.00 88.19 68 ARG A N 1
ATOM 527 C CA . ARG A 1 68 ? 8.888 -10.423 -13.483 1.00 88.19 68 ARG A CA 1
ATOM 528 C C . ARG A 1 68 ? 9.082 -11.938 -13.464 1.00 88.19 68 ARG A C 1
ATOM 530 O O . ARG A 1 68 ? 8.105 -12.668 -13.331 1.00 88.19 68 ARG A O 1
ATOM 537 N N . LEU A 1 69 ? 10.323 -12.411 -13.582 1.00 87.62 69 LEU A N 1
ATOM 538 C CA . LEU A 1 69 ? 10.678 -13.827 -13.428 1.00 87.62 69 LEU A CA 1
ATOM 539 C C . LEU A 1 69 ? 10.784 -14.264 -11.954 1.00 87.62 69 LEU A C 1
ATOM 541 O O . LEU A 1 69 ? 11.118 -15.416 -11.687 1.00 87.62 69 LEU A O 1
ATOM 545 N N . GLY A 1 70 ? 10.511 -13.370 -10.998 1.00 82.88 70 GLY A N 1
ATOM 546 C CA . GLY A 1 70 ? 10.496 -13.664 -9.565 1.00 82.88 70 GLY A CA 1
ATOM 547 C C . GLY A 1 70 ? 11.832 -13.459 -8.845 1.00 82.88 70 GLY A C 1
ATOM 548 O O . GLY A 1 70 ? 11.967 -13.882 -7.697 1.00 82.88 70 GLY A O 1
ATOM 549 N N . GLN A 1 71 ? 12.824 -12.815 -9.472 1.00 85.56 71 GLN A N 1
ATOM 550 C CA . GLN A 1 71 ? 14.119 -12.550 -8.834 1.00 85.56 71 GLN A CA 1
ATOM 551 C C . GLN A 1 71 ? 14.017 -11.401 -7.818 1.00 85.56 71 GLN A C 1
ATOM 553 O O . GLN A 1 71 ? 13.977 -10.229 -8.189 1.00 85.56 71 GLN A O 1
ATOM 558 N N . ALA A 1 72 ? 14.031 -11.731 -6.523 1.00 81.00 72 ALA A N 1
ATOM 559 C CA . ALA A 1 72 ? 13.826 -10.767 -5.434 1.00 81.00 72 ALA A CA 1
ATOM 560 C C . ALA A 1 72 ? 14.913 -9.674 -5.334 1.00 81.00 72 ALA A C 1
ATOM 562 O O . ALA A 1 72 ? 14.647 -8.566 -4.870 1.00 81.00 72 ALA A O 1
ATOM 563 N N . SER A 1 73 ? 16.155 -9.961 -5.741 1.00 84.81 73 SER A N 1
ATOM 564 C CA . SER A 1 73 ? 17.208 -8.938 -5.829 1.00 84.81 73 SER A CA 1
ATOM 565 C C . SER A 1 73 ? 16.920 -7.932 -6.943 1.00 84.81 73 SER A C 1
ATOM 567 O O . SER A 1 73 ? 17.012 -6.734 -6.711 1.00 84.81 73 SER A O 1
ATOM 569 N N . ALA A 1 74 ? 16.494 -8.409 -8.114 1.00 86.69 74 ALA A N 1
ATOM 570 C CA . ALA A 1 74 ? 16.149 -7.556 -9.245 1.00 86.69 74 ALA A CA 1
ATOM 571 C C . ALA A 1 74 ? 14.880 -6.727 -8.996 1.00 86.69 74 ALA A C 1
ATOM 573 O O . ALA A 1 74 ? 14.808 -5.597 -9.458 1.00 86.69 74 ALA A O 1
ATOM 57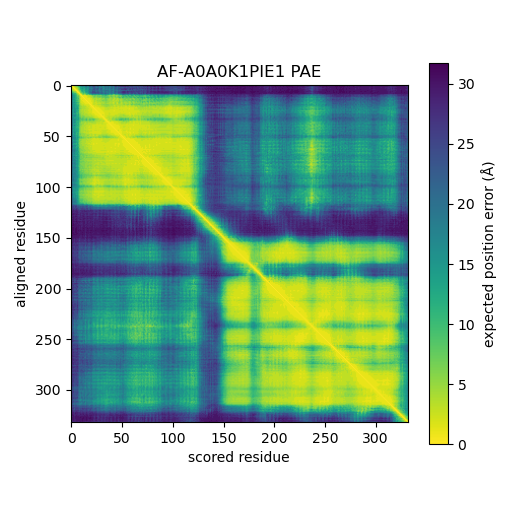4 N N . GLU A 1 75 ? 13.910 -7.257 -8.244 1.00 84.50 75 GLU A N 1
ATOM 575 C CA . GLU A 1 75 ? 12.721 -6.521 -7.789 1.00 84.50 75 GLU A CA 1
ATOM 576 C C . GLU A 1 75 ? 13.107 -5.318 -6.917 1.00 84.50 75 GLU A C 1
ATOM 578 O O . GLU A 1 75 ? 12.726 -4.190 -7.229 1.00 84.50 75 GLU A O 1
ATOM 583 N N . ARG A 1 76 ? 13.938 -5.532 -5.886 1.00 82.44 76 ARG A N 1
ATOM 584 C CA . ARG A 1 76 ? 14.460 -4.442 -5.040 1.00 82.44 76 ARG A CA 1
ATOM 585 C C . ARG A 1 76 ? 15.259 -3.422 -5.847 1.00 82.44 76 ARG A C 1
ATOM 587 O O . ARG A 1 76 ? 15.042 -2.220 -5.708 1.00 82.44 76 ARG A O 1
ATOM 594 N N . ASP A 1 77 ? 16.146 -3.906 -6.714 1.00 85.12 77 ASP A N 1
ATOM 595 C CA . ASP A 1 77 ? 16.963 -3.047 -7.569 1.00 85.12 77 ASP A CA 1
ATOM 596 C C . ASP A 1 77 ? 16.093 -2.238 -8.542 1.00 85.12 77 ASP A C 1
ATOM 598 O O . ASP A 1 77 ? 16.365 -1.065 -8.780 1.00 85.12 77 ASP A O 1
ATOM 602 N N . PHE A 1 78 ? 15.030 -2.832 -9.093 1.00 89.50 78 PHE A N 1
ATOM 603 C CA . PHE A 1 78 ? 14.108 -2.133 -9.980 1.00 89.50 78 PHE A CA 1
ATOM 604 C C . PHE A 1 78 ? 13.360 -1.020 -9.248 1.00 89.50 78 PHE A C 1
ATOM 606 O O . PHE A 1 78 ? 13.335 0.093 -9.764 1.00 89.50 78 PHE A O 1
ATOM 613 N N . HIS A 1 79 ? 12.829 -1.273 -8.044 1.00 83.38 79 HIS A N 1
ATOM 614 C CA . HIS A 1 79 ? 12.167 -0.239 -7.239 1.00 83.38 79 HIS A CA 1
ATOM 615 C C . HIS A 1 79 ? 13.077 0.972 -6.997 1.00 83.38 79 HIS A C 1
ATOM 617 O O . HIS A 1 79 ? 12.660 2.108 -7.218 1.00 83.38 79 HIS A O 1
ATOM 623 N N . ALA A 1 80 ? 14.344 0.741 -6.643 1.00 82.00 80 ALA A N 1
ATOM 624 C CA . ALA A 1 80 ? 15.321 1.817 -6.466 1.00 82.00 80 ALA A CA 1
ATOM 625 C C . ALA A 1 80 ? 15.610 2.599 -7.766 1.00 82.00 80 ALA A C 1
ATOM 627 O O . ALA A 1 80 ? 15.964 3.776 -7.718 1.00 82.00 80 ALA A O 1
ATOM 628 N N . LEU A 1 81 ? 15.453 1.959 -8.929 1.00 87.44 81 LEU A N 1
ATOM 629 C CA . LEU A 1 81 ? 15.706 2.547 -10.246 1.00 87.44 81 LEU A CA 1
ATOM 630 C C . LEU A 1 81 ? 14.489 3.258 -10.859 1.00 87.44 81 LEU A C 1
ATOM 632 O O . LEU A 1 81 ? 14.655 3.940 -11.870 1.00 87.44 81 LEU A O 1
ATOM 636 N N . ILE A 1 82 ? 13.288 3.159 -10.275 1.00 86.06 82 ILE A N 1
ATOM 637 C CA . ILE A 1 82 ? 12.070 3.804 -10.804 1.00 86.06 82 ILE A CA 1
ATOM 638 C C . ILE A 1 82 ? 12.250 5.320 -11.020 1.00 86.06 82 ILE A C 1
ATOM 640 O O . ILE A 1 82 ? 11.897 5.796 -12.104 1.00 86.06 82 ILE A O 1
ATOM 644 N N . PRO A 1 83 ? 12.822 6.105 -10.080 1.00 83.94 83 PRO A N 1
ATOM 645 C CA . PRO A 1 83 ? 13.044 7.535 -10.300 1.00 83.94 83 PRO A CA 1
ATOM 646 C C . PRO A 1 83 ? 13.981 7.811 -11.482 1.00 83.94 83 PRO A C 1
ATOM 648 O O . PRO A 1 83 ? 13.695 8.674 -12.313 1.00 83.94 83 PRO A O 1
ATOM 651 N N . THR A 1 84 ? 15.067 7.040 -11.599 1.00 86.25 84 THR A N 1
ATOM 652 C CA . THR A 1 84 ? 16.006 7.127 -12.726 1.00 86.25 84 THR A CA 1
ATOM 653 C C . THR A 1 84 ? 15.302 6.807 -14.036 1.00 86.25 84 THR A C 1
ATOM 655 O O . THR A 1 84 ? 15.428 7.554 -15.003 1.00 86.25 84 THR A O 1
ATOM 658 N N . LEU A 1 85 ? 14.508 5.738 -14.064 1.00 88.31 85 LEU A N 1
ATOM 659 C CA . LEU A 1 85 ? 13.772 5.324 -15.246 1.00 88.31 85 LEU A CA 1
ATOM 660 C C . LEU A 1 85 ? 12.743 6.374 -15.679 1.00 88.31 85 LEU A C 1
ATOM 662 O O . LEU A 1 85 ? 12.662 6.657 -16.868 1.00 88.31 85 LEU A O 1
ATOM 666 N N . ARG A 1 86 ? 12.018 7.007 -14.744 1.00 85.94 86 ARG A N 1
ATOM 667 C CA . ARG A 1 86 ? 11.110 8.132 -15.043 1.00 85.94 86 ARG A CA 1
ATOM 668 C C . ARG A 1 86 ? 11.854 9.319 -15.662 1.00 85.94 86 ARG A C 1
ATOM 670 O O . ARG A 1 86 ? 11.353 9.908 -16.613 1.00 85.94 86 ARG A O 1
ATOM 677 N N . GLY A 1 87 ? 13.053 9.634 -15.167 1.00 84.62 87 GLY A N 1
ATOM 678 C CA . GLY A 1 87 ? 13.908 10.674 -15.749 1.00 84.62 87 GLY A CA 1
ATOM 679 C C . GLY A 1 87 ? 14.360 10.341 -17.175 1.00 84.62 87 GLY A C 1
ATOM 680 O O . GLY A 1 87 ? 14.240 11.170 -18.072 1.00 84.62 87 GLY A O 1
ATOM 681 N N . LEU A 1 88 ? 14.813 9.106 -17.404 1.00 87.69 88 LEU A N 1
ATOM 682 C CA . LEU A 1 88 ? 15.259 8.631 -18.720 1.00 87.69 88 LEU A CA 1
ATOM 683 C C . LEU A 1 88 ? 14.104 8.497 -19.726 1.00 87.69 88 LEU A C 1
ATOM 685 O O . LEU A 1 88 ? 14.290 8.742 -20.914 1.00 87.69 88 LEU A O 1
ATOM 689 N N . ALA A 1 89 ? 12.904 8.153 -19.252 1.00 85.06 89 ALA A N 1
ATOM 690 C CA . ALA A 1 89 ? 11.688 8.048 -20.058 1.00 85.06 89 ALA A CA 1
ATOM 691 C C . ALA A 1 89 ? 11.250 9.380 -20.686 1.00 85.06 89 ALA A C 1
ATOM 693 O O . ALA A 1 89 ? 10.474 9.377 -21.641 1.00 85.06 89 ALA A O 1
ATOM 694 N N . GLY A 1 90 ? 11.711 10.507 -20.134 1.00 83.50 90 GLY A N 1
ATOM 695 C CA . GLY A 1 90 ? 11.422 11.843 -20.646 1.00 83.50 90 GLY A CA 1
ATOM 696 C C . GLY A 1 90 ? 12.173 12.197 -21.932 1.00 83.50 90 GLY A C 1
ATOM 697 O O . GLY A 1 90 ? 11.818 13.187 -22.567 1.00 83.50 90 GLY A O 1
ATOM 698 N N . ASP A 1 91 ? 13.180 11.410 -22.329 1.00 88.38 91 ASP A N 1
ATOM 699 C CA . ASP A 1 91 ? 13.961 11.627 -23.549 1.00 88.38 91 ASP A CA 1
ATOM 700 C C . ASP A 1 91 ? 13.478 10.706 -24.695 1.00 88.38 91 ASP A C 1
ATOM 702 O O . ASP A 1 91 ? 13.817 9.516 -24.735 1.00 88.38 91 ASP A O 1
ATOM 706 N N . PRO A 1 92 ? 12.694 11.225 -25.662 1.00 86.25 92 PRO A N 1
ATOM 707 C CA . PRO A 1 92 ? 12.159 10.418 -26.755 1.00 86.25 92 PRO A CA 1
ATOM 708 C C . PRO A 1 92 ? 13.237 9.935 -27.734 1.00 86.25 92 PRO A C 1
ATOM 710 O O . PRO A 1 92 ? 13.051 8.892 -28.366 1.00 86.25 92 PRO A O 1
ATOM 713 N N . LEU A 1 93 ? 14.363 10.648 -27.863 1.00 89.38 93 LEU A N 1
ATOM 714 C CA . LEU A 1 93 ? 15.461 10.239 -28.742 1.00 89.38 93 LEU A CA 1
ATOM 715 C C . LEU A 1 93 ? 16.184 9.029 -28.154 1.00 89.38 93 LEU A C 1
ATOM 717 O O . LEU A 1 93 ? 16.416 8.053 -28.866 1.00 89.38 93 LEU A O 1
ATOM 721 N N . LEU A 1 94 ? 16.449 9.053 -26.844 1.00 90.06 94 LEU A N 1
ATOM 722 C CA . LEU A 1 94 ? 17.029 7.919 -26.125 1.00 90.06 94 LEU A CA 1
ATOM 723 C C . LEU A 1 94 ? 16.147 6.669 -26.234 1.00 90.06 94 LEU A C 1
ATOM 725 O O . LEU A 1 94 ? 16.654 5.581 -26.503 1.00 90.06 94 LEU A O 1
ATOM 729 N N . LEU A 1 95 ? 14.833 6.815 -26.037 1.00 89.56 95 LEU A N 1
ATOM 730 C CA . LEU A 1 95 ? 13.894 5.698 -26.156 1.00 89.56 95 LEU A CA 1
ATOM 731 C C . LEU A 1 95 ? 13.871 5.130 -27.578 1.00 89.56 95 LEU A C 1
ATOM 733 O O . LEU A 1 95 ? 13.937 3.914 -27.742 1.00 89.56 95 LEU A O 1
ATOM 737 N N . THR A 1 96 ? 13.827 5.995 -28.593 1.00 90.62 96 THR A N 1
ATOM 738 C CA . THR A 1 96 ? 13.834 5.574 -30.003 1.00 90.62 96 THR A CA 1
ATOM 739 C C . THR A 1 96 ? 15.123 4.833 -30.349 1.00 90.62 96 THR A C 1
ATOM 741 O O . THR A 1 96 ? 15.075 3.797 -31.000 1.00 90.62 96 THR A O 1
ATOM 744 N N . GLU A 1 97 ? 16.274 5.306 -29.869 1.00 91.06 97 GLU A N 1
ATOM 745 C CA . GLU A 1 97 ? 17.561 4.656 -30.120 1.00 91.06 97 GLU A CA 1
ATOM 746 C C . GLU A 1 97 ? 17.694 3.295 -29.413 1.00 91.06 97 GLU A C 1
ATOM 748 O O . GLU A 1 97 ? 18.291 2.364 -29.950 1.00 91.06 97 GLU A O 1
ATOM 753 N N . MET A 1 98 ? 17.147 3.170 -28.203 1.00 92.00 98 MET A N 1
ATOM 754 C CA . MET A 1 98 ? 17.314 1.977 -27.368 1.00 92.00 98 MET A CA 1
ATOM 755 C C . MET A 1 98 ? 16.280 0.883 -27.640 1.00 92.00 98 MET A C 1
ATOM 757 O O . MET A 1 98 ? 16.592 -0.298 -27.494 1.00 92.00 98 MET A O 1
ATOM 761 N N . ILE A 1 99 ? 15.052 1.265 -27.986 1.00 90.31 99 ILE A N 1
ATOM 762 C CA . ILE A 1 99 ? 13.928 0.347 -28.211 1.00 90.31 99 ILE A CA 1
ATOM 763 C C . ILE A 1 99 ? 13.709 0.126 -29.712 1.00 90.31 99 ILE A C 1
ATOM 765 O O . ILE A 1 99 ? 13.440 -1.001 -30.131 1.00 90.31 99 ILE A O 1
ATOM 769 N N . GLY A 1 100 ? 13.855 1.186 -30.515 1.00 87.19 100 GLY A N 1
ATOM 770 C CA . GLY A 1 100 ? 13.569 1.173 -31.947 1.00 87.19 100 GLY A CA 1
ATOM 771 C C . GLY A 1 100 ? 12.159 0.668 -32.258 1.00 87.19 100 GLY A C 1
ATOM 772 O O . GLY A 1 100 ? 11.221 0.871 -31.486 1.00 87.19 100 GLY A O 1
ATOM 773 N N . ASP A 1 101 ? 12.041 -0.047 -33.375 1.00 85.25 101 ASP A N 1
ATOM 774 C CA . ASP A 1 101 ? 10.809 -0.716 -33.807 1.00 85.25 101 ASP A CA 1
ATOM 775 C C . ASP A 1 101 ? 10.761 -2.198 -33.385 1.00 85.25 101 ASP A C 1
ATOM 777 O O . ASP A 1 101 ? 9.980 -2.981 -33.931 1.00 85.25 101 ASP A O 1
ATOM 781 N N . ASP A 1 102 ? 11.608 -2.626 -32.437 1.00 86.44 102 ASP A N 1
ATOM 782 C CA . ASP A 1 102 ? 11.594 -4.012 -31.970 1.00 86.44 102 ASP A CA 1
ATOM 783 C C . ASP A 1 102 ? 10.289 -4.270 -31.182 1.00 86.44 102 ASP A C 1
ATOM 785 O O . ASP A 1 102 ? 10.084 -3.701 -30.102 1.00 86.44 102 ASP A O 1
ATOM 789 N N . PRO A 1 103 ? 9.390 -5.147 -31.676 1.00 85.00 103 PRO A N 1
ATOM 790 C CA . PRO A 1 103 ? 8.075 -5.354 -31.072 1.00 85.00 103 PRO A CA 1
ATOM 791 C C . PRO A 1 103 ? 8.174 -5.929 -29.658 1.00 85.00 103 PRO A C 1
ATOM 793 O O . PRO A 1 103 ? 7.283 -5.723 -28.831 1.00 85.00 103 PRO A O 1
ATOM 796 N N . PHE A 1 104 ? 9.255 -6.651 -29.361 1.00 85.88 104 PHE A N 1
ATOM 797 C CA . PHE A 1 104 ? 9.483 -7.186 -28.037 1.00 85.88 104 PHE A CA 1
ATOM 798 C C . PHE A 1 104 ? 9.891 -6.085 -27.063 1.00 85.88 104 PHE A C 1
ATOM 800 O O . PHE A 1 104 ? 9.317 -6.002 -25.977 1.00 85.88 104 PHE A O 1
ATOM 807 N N . LEU A 1 105 ? 10.860 -5.243 -27.431 1.00 88.88 105 LEU A N 1
ATOM 808 C CA . LEU A 1 105 ? 11.303 -4.147 -26.567 1.00 88.88 105 LEU A CA 1
ATOM 809 C C . LEU A 1 105 ? 10.190 -3.115 -26.372 1.00 88.88 105 LEU A C 1
ATOM 811 O O . LEU A 1 105 ? 10.010 -2.636 -25.255 1.00 88.88 105 LEU A O 1
ATOM 815 N N . LEU A 1 106 ? 9.375 -2.861 -27.400 1.00 89.44 106 LEU A N 1
ATOM 816 C CA . LEU A 1 106 ? 8.153 -2.061 -27.285 1.00 89.44 106 LEU A CA 1
ATOM 817 C C . LEU A 1 106 ? 7.158 -2.681 -26.298 1.00 89.44 106 LEU A C 1
ATOM 819 O O . LEU A 1 106 ? 6.607 -1.978 -25.452 1.00 89.44 106 LEU A O 1
ATOM 823 N N . GLY A 1 107 ? 6.955 -3.999 -26.357 1.00 86.12 107 GLY A N 1
ATOM 824 C CA . GLY A 1 107 ? 6.104 -4.718 -25.409 1.00 86.12 107 GLY A CA 1
ATOM 825 C C . GLY A 1 107 ? 6.643 -4.687 -23.976 1.00 86.12 107 GLY A C 1
ATOM 826 O O . GLY A 1 107 ? 5.879 -4.469 -23.035 1.00 86.12 107 GLY A O 1
ATOM 827 N N . LEU A 1 108 ? 7.954 -4.869 -23.796 1.00 89.31 108 LEU A N 1
ATOM 828 C CA . LEU A 1 108 ? 8.619 -4.789 -22.495 1.00 89.31 108 LEU A CA 1
ATOM 829 C C . LEU A 1 108 ? 8.522 -3.378 -21.919 1.00 89.31 108 LEU A C 1
ATOM 831 O O . LEU A 1 108 ? 8.172 -3.221 -20.752 1.00 89.31 108 LEU A O 1
ATOM 835 N N . TRP A 1 109 ? 8.774 -2.362 -22.742 1.00 91.56 109 TRP A N 1
ATOM 836 C CA . TRP A 1 109 ? 8.640 -0.963 -22.365 1.00 91.56 109 TRP A CA 1
ATOM 837 C C . TRP A 1 109 ? 7.203 -0.607 -22.000 1.00 91.56 109 TRP A C 1
ATOM 839 O O . TRP A 1 109 ? 6.973 0.003 -20.962 1.00 91.56 109 TRP A O 1
ATOM 849 N N . GLY A 1 110 ? 6.226 -1.046 -22.797 1.00 86.50 110 GLY A N 1
ATOM 850 C CA . GLY A 1 110 ? 4.807 -0.859 -22.509 1.00 86.50 110 GLY A CA 1
ATOM 851 C C . GLY A 1 110 ? 4.397 -1.505 -21.187 1.00 86.50 110 GLY A C 1
ATOM 852 O O . GLY A 1 110 ? 3.749 -0.857 -20.372 1.00 86.50 110 GLY A O 1
ATOM 853 N N . ALA A 1 111 ? 4.831 -2.742 -20.933 1.00 84.50 111 ALA A N 1
ATOM 854 C CA . ALA A 1 111 ? 4.587 -3.424 -19.663 1.00 84.50 111 ALA A CA 1
ATOM 855 C C . ALA A 1 111 ? 5.288 -2.728 -18.487 1.00 84.50 111 ALA A C 1
ATOM 857 O O . ALA A 1 111 ? 4.711 -2.624 -17.412 1.00 84.50 111 ALA A O 1
ATOM 858 N N . CYS A 1 112 ? 6.508 -2.229 -18.690 1.00 88.31 112 CYS A N 1
ATOM 859 C CA . CYS A 1 112 ? 7.273 -1.504 -17.681 1.00 88.31 112 CYS A CA 1
ATOM 860 C C . CYS A 1 112 ? 6.604 -0.173 -17.330 1.00 88.31 112 CYS A C 1
ATOM 862 O O . CYS A 1 112 ? 6.366 0.107 -16.161 1.00 88.31 112 CYS A O 1
ATOM 864 N N . ARG A 1 113 ? 6.200 0.605 -18.339 1.00 86.25 113 ARG A N 1
ATOM 865 C CA . ARG A 1 113 ? 5.425 1.833 -18.158 1.00 86.25 113 ARG A CA 1
ATOM 866 C C . ARG A 1 113 ? 4.105 1.570 -17.467 1.00 86.25 113 ARG A C 1
ATOM 868 O O . ARG A 1 113 ? 3.832 2.214 -16.473 1.00 86.25 113 ARG A O 1
ATOM 875 N N . GLN A 1 114 ? 3.328 0.594 -17.931 1.00 78.31 114 GLN A N 1
ATOM 876 C CA . GLN A 1 114 ? 2.086 0.217 -17.259 1.00 78.31 114 GLN A CA 1
ATOM 877 C C . GLN A 1 114 ? 2.336 -0.208 -15.818 1.00 78.31 114 GLN A C 1
ATOM 879 O O . GLN A 1 114 ? 1.524 0.107 -14.967 1.00 78.31 114 GLN A O 1
ATOM 884 N N . ALA A 1 115 ? 3.447 -0.885 -15.529 1.00 78.94 115 ALA A N 1
ATOM 885 C CA . ALA A 1 115 ? 3.797 -1.276 -14.175 1.00 78.94 115 ALA A CA 1
ATOM 886 C C . ALA A 1 115 ? 4.229 -0.088 -13.302 1.00 78.94 115 ALA A C 1
ATOM 888 O O . ALA A 1 115 ? 3.952 -0.138 -12.116 1.00 78.94 115 ALA A O 1
ATOM 889 N N . ILE A 1 116 ? 4.841 0.965 -13.860 1.00 80.62 116 ILE A N 1
ATOM 890 C CA . ILE A 1 116 ? 5.262 2.203 -13.161 1.00 80.62 116 ILE A CA 1
ATOM 891 C C . ILE A 1 116 ? 4.127 3.228 -13.024 1.00 80.62 116 ILE A C 1
ATOM 893 O O . ILE A 1 116 ? 4.066 3.960 -12.040 1.00 80.62 116 ILE A O 1
ATOM 897 N N . ASP A 1 117 ? 3.275 3.323 -14.042 1.00 68.38 117 ASP A N 1
ATOM 898 C CA . ASP A 1 117 ? 2.068 4.154 -14.074 1.00 68.38 117 ASP A CA 1
ATOM 899 C C . ASP A 1 117 ? 0.979 3.510 -13.222 1.00 68.38 117 ASP A C 1
ATOM 901 O O . ASP A 1 117 ? 0.203 4.207 -12.568 1.00 68.38 117 ASP A O 1
ATOM 905 N N . ALA A 1 118 ? 0.953 2.169 -13.210 1.00 63.03 118 ALA A N 1
ATOM 906 C CA . ALA A 1 118 ? 0.386 1.447 -12.105 1.00 63.03 118 ALA A CA 1
ATOM 907 C C . ALA A 1 118 ? 1.153 1.896 -10.879 1.00 63.03 118 ALA A C 1
ATOM 909 O O . ALA A 1 118 ? 0.531 2.633 -10.165 1.00 63.03 118 ALA A O 1
ATOM 910 N N . ASP A 1 119 ? 2.391 1.501 -10.577 1.00 64.56 119 ASP A N 1
ATOM 911 C CA . ASP A 1 119 ? 3.137 1.710 -9.310 1.00 64.56 119 ASP A CA 1
ATOM 912 C C . ASP A 1 119 ? 2.686 2.875 -8.419 1.00 64.56 119 ASP A C 1
ATOM 914 O O . ASP A 1 119 ? 2.555 4.019 -8.859 1.00 64.56 119 ASP A O 1
ATOM 918 N N . ASP A 1 120 ? 2.451 2.584 -7.139 1.00 55.50 120 ASP A N 1
ATOM 919 C CA . ASP A 1 120 ? 2.079 3.637 -6.207 1.00 55.50 120 ASP A CA 1
ATOM 920 C C . ASP A 1 120 ? 3.319 4.492 -5.922 1.00 55.50 120 ASP A C 1
ATOM 922 O O . ASP A 1 120 ? 4.278 3.973 -5.347 1.00 55.50 120 ASP A O 1
ATOM 926 N N . PRO A 1 121 ? 3.344 5.801 -6.249 1.00 52.72 121 PRO A N 1
ATOM 927 C CA . PRO A 1 121 ? 4.475 6.659 -5.893 1.00 52.72 121 PRO A CA 1
ATOM 928 C C . PRO A 1 121 ? 4.744 6.701 -4.374 1.00 52.72 121 PRO A C 1
ATOM 930 O O . PRO A 1 121 ? 5.767 7.241 -3.957 1.00 52.72 121 PRO A O 1
ATOM 933 N N . ARG A 1 122 ? 3.845 6.134 -3.556 1.00 50.16 122 ARG A N 1
ATOM 934 C CA . ARG A 1 122 ? 3.933 5.985 -2.100 1.00 50.16 122 ARG A CA 1
ATOM 935 C C . ARG A 1 122 ? 4.713 4.747 -1.627 1.00 50.16 122 ARG A C 1
ATOM 937 O O . ARG A 1 122 ? 5.042 4.677 -0.452 1.00 50.16 122 ARG A O 1
ATOM 944 N N . GLU A 1 123 ? 5.023 3.775 -2.491 1.00 48.94 123 GLU A N 1
ATOM 945 C CA . GLU A 1 123 ? 5.750 2.544 -2.104 1.00 48.94 123 GLU A CA 1
ATOM 946 C C . GLU A 1 123 ? 7.290 2.702 -2.129 1.00 48.94 123 GLU A C 1
ATOM 948 O O . GLU A 1 123 ? 8.024 1.818 -1.688 1.00 48.94 123 GLU A O 1
ATOM 953 N N . SER A 1 124 ? 7.804 3.842 -2.601 1.00 48.28 124 SER A N 1
ATOM 954 C CA . SER A 1 124 ? 9.224 4.039 -2.917 1.00 48.28 124 SER A CA 1
ATOM 955 C C . SER A 1 124 ? 10.069 4.623 -1.766 1.00 48.28 124 SER A C 1
ATOM 957 O O . SER A 1 124 ? 10.777 5.602 -1.991 1.00 48.28 124 SER A O 1
ATOM 959 N N . THR A 1 125 ? 10.053 4.034 -0.562 1.00 44.53 125 THR A N 1
ATOM 960 C CA . THR A 1 125 ? 10.977 4.417 0.545 1.00 44.53 125 THR A CA 1
ATOM 961 C C . THR A 1 125 ? 11.368 3.293 1.519 1.00 44.53 125 THR A C 1
ATOM 963 O O . THR A 1 125 ? 11.958 3.575 2.555 1.00 44.53 125 THR A O 1
ATOM 966 N N . ALA A 1 126 ? 11.178 2.005 1.207 1.00 41.75 126 ALA A N 1
ATOM 967 C CA . ALA A 1 126 ? 11.757 0.931 2.035 1.00 41.75 126 ALA A CA 1
ATOM 968 C C . ALA A 1 126 ? 13.240 0.677 1.680 1.00 41.75 126 ALA A C 1
ATOM 970 O O . ALA A 1 126 ? 13.629 -0.392 1.206 1.00 41.75 126 ALA A O 1
ATOM 971 N N . GLY A 1 127 ? 14.071 1.706 1.851 1.00 37.12 127 GLY A N 1
ATOM 972 C CA . GLY A 1 127 ? 15.521 1.629 1.735 1.00 37.12 127 GLY A CA 1
ATOM 973 C C . GLY A 1 127 ? 16.165 1.389 3.099 1.00 37.12 127 GLY A C 1
ATOM 974 O O . GLY A 1 127 ? 16.191 2.291 3.920 1.00 37.12 127 GLY A O 1
ATOM 975 N N . LEU A 1 128 ? 16.750 0.200 3.275 1.00 37.06 128 LEU A N 1
ATOM 976 C CA . LEU A 1 128 ? 17.895 -0.062 4.161 1.00 37.06 128 LEU A CA 1
ATOM 977 C C . LEU A 1 128 ? 17.744 0.337 5.642 1.00 37.06 128 LEU A C 1
ATOM 979 O O . LEU A 1 128 ? 18.578 1.072 6.156 1.00 37.06 128 LEU A O 1
ATOM 983 N N . GLU A 1 129 ? 16.804 -0.262 6.373 1.00 33.47 129 GLU A N 1
ATOM 984 C CA . GLU A 1 129 ? 16.996 -0.436 7.819 1.00 33.47 129 GLU A CA 1
ATOM 985 C C . GLU A 1 129 ? 16.850 -1.903 8.212 1.00 33.47 129 GLU A C 1
ATOM 987 O O . GLU A 1 129 ? 15.934 -2.623 7.813 1.00 33.47 129 GLU A O 1
ATOM 992 N N . ALA A 1 130 ? 17.889 -2.366 8.898 1.00 37.56 130 ALA A N 1
ATOM 993 C CA . ALA A 1 130 ? 18.115 -3.736 9.282 1.00 37.56 130 ALA A CA 1
ATOM 994 C C . ALA A 1 130 ? 17.111 -4.179 10.350 1.00 37.56 130 ALA A C 1
ATOM 996 O O . ALA A 1 130 ? 16.806 -3.440 11.282 1.00 37.56 130 ALA A O 1
ATOM 997 N N . ASN A 1 131 ? 16.689 -5.439 10.250 1.00 34.75 131 ASN A N 1
ATOM 998 C CA . ASN A 1 131 ? 16.125 -6.190 11.362 1.00 34.75 131 ASN A CA 1
ATOM 999 C C . ASN A 1 131 ? 17.065 -6.095 12.573 1.00 34.75 131 ASN A C 1
ATOM 1001 O O . ASN A 1 131 ? 18.094 -6.771 12.611 1.00 34.75 131 ASN A O 1
ATOM 1005 N N . VAL A 1 132 ? 16.700 -5.285 13.564 1.00 33.78 132 VAL A N 1
ATOM 1006 C CA . VAL A 1 132 ? 17.266 -5.360 14.910 1.00 33.78 132 VAL A CA 1
ATOM 1007 C C . VAL A 1 132 ? 16.224 -6.057 15.781 1.00 33.78 132 VAL A C 1
ATOM 1009 O O . VAL A 1 132 ? 15.161 -5.485 16.025 1.00 33.78 132 VAL A O 1
ATOM 1012 N N . PRO A 1 133 ? 16.471 -7.294 16.241 1.00 35.56 133 PRO A N 1
ATOM 1013 C CA . PRO A 1 133 ? 15.624 -7.894 17.254 1.00 35.56 133 PRO A CA 1
ATOM 1014 C C . PRO A 1 133 ? 15.852 -7.129 18.561 1.00 35.56 133 PRO A C 1
ATOM 1016 O O . PRO A 1 133 ? 16.964 -7.097 19.088 1.00 35.56 133 PRO A O 1
ATOM 1019 N N . LEU A 1 134 ? 14.798 -6.503 19.083 1.00 33.41 134 LEU A N 1
ATOM 1020 C CA . LEU A 1 134 ? 14.766 -6.023 20.462 1.00 33.41 134 LEU A CA 1
ATOM 1021 C C . LEU A 1 134 ? 14.758 -7.246 21.388 1.00 33.41 134 LEU A C 1
ATOM 1023 O O . LEU A 1 134 ? 13.710 -7.785 21.730 1.00 33.41 134 LEU A O 1
ATOM 1027 N N . VAL A 1 135 ? 15.956 -7.702 21.751 1.00 36.84 135 VAL A N 1
ATOM 1028 C CA . VAL A 1 135 ? 16.188 -8.563 22.911 1.00 36.84 135 VAL A CA 1
ATOM 1029 C C . VAL A 1 135 ? 16.339 -7.650 24.118 1.00 36.84 135 VAL A C 1
ATOM 1031 O O . VAL A 1 135 ? 17.242 -6.818 24.180 1.00 36.84 135 VAL A O 1
ATOM 1034 N N . GLY A 1 136 ? 15.431 -7.822 25.067 1.00 31.17 136 GLY A N 1
ATOM 1035 C CA . GLY A 1 136 ? 15.423 -7.142 26.349 1.00 31.17 136 GLY A CA 1
ATOM 1036 C C . GLY A 1 136 ? 14.293 -7.703 27.195 1.00 31.17 136 GLY A C 1
ATOM 1037 O O . GLY A 1 136 ? 13.309 -7.012 27.439 1.00 31.17 136 GLY A O 1
ATOM 1038 N N . GLU A 1 137 ? 14.407 -8.975 27.583 1.00 32.75 137 GLU A N 1
ATOM 1039 C CA . GLU A 1 137 ? 13.649 -9.508 28.714 1.00 32.75 137 GLU A CA 1
ATOM 1040 C C . GLU A 1 137 ? 14.018 -8.674 29.947 1.00 32.75 137 GLU A C 1
ATOM 1042 O O . GLU A 1 137 ? 15.155 -8.694 30.420 1.00 32.75 137 GLU A O 1
ATOM 1047 N N . LEU A 1 138 ? 13.063 -7.881 30.426 1.00 31.98 138 LEU A N 1
ATOM 1048 C CA . LEU A 1 138 ? 13.114 -7.288 31.753 1.00 31.98 138 LEU A CA 1
ATOM 1049 C C . LEU A 1 138 ? 12.527 -8.315 32.717 1.00 31.98 138 LEU A C 1
ATOM 1051 O O . LEU A 1 138 ? 11.316 -8.524 32.751 1.00 31.98 138 LEU A O 1
ATOM 1055 N N . ASP A 1 139 ? 13.417 -8.952 33.471 1.00 38.19 139 ASP A N 1
ATOM 1056 C CA . ASP A 1 139 ? 13.081 -9.796 34.610 1.00 38.19 139 ASP A CA 1
ATOM 1057 C C . ASP A 1 139 ? 12.509 -8.900 35.721 1.00 38.19 139 ASP A C 1
ATOM 1059 O O . ASP A 1 139 ? 13.233 -8.172 36.408 1.00 38.19 139 ASP A O 1
ATOM 1063 N N . LEU A 1 140 ? 11.179 -8.858 35.823 1.00 36.03 140 LEU A N 1
ATOM 1064 C CA . LEU A 1 140 ? 10.473 -8.148 36.883 1.00 36.03 140 LEU A CA 1
ATOM 1065 C C . LEU A 1 140 ? 10.170 -9.138 38.004 1.00 36.03 140 LEU A C 1
ATOM 1067 O O . LEU A 1 140 ? 9.263 -9.962 37.907 1.00 36.03 140 LEU A O 1
ATOM 1071 N N . LEU A 1 141 ? 10.974 -9.011 39.060 1.00 31.12 141 LEU A N 1
ATOM 1072 C CA . LEU A 1 141 ? 10.844 -9.665 40.357 1.00 31.12 141 LEU A CA 1
ATOM 1073 C C . LEU A 1 141 ? 9.385 -9.734 40.829 1.00 31.12 141 LEU A C 1
ATOM 1075 O O . LEU A 1 141 ? 8.682 -8.720 40.867 1.00 31.12 141 LEU A O 1
ATOM 1079 N N . SER A 1 142 ? 8.974 -10.940 41.227 1.00 45.44 142 SER A N 1
ATOM 1080 C CA . SER A 1 142 ? 7.745 -11.183 41.971 1.00 45.44 142 SER A CA 1
ATOM 1081 C C . SER A 1 142 ? 7.900 -10.787 43.443 1.00 45.44 142 SER A C 1
ATOM 1083 O O . SER A 1 142 ? 9.007 -10.695 43.972 1.00 45.44 142 SER A O 1
ATOM 1085 N N . ASP A 1 143 ? 6.737 -10.614 44.069 1.00 45.28 143 ASP A N 1
ATOM 1086 C CA . ASP A 1 143 ? 6.466 -10.571 45.509 1.00 45.28 143 ASP A CA 1
ATOM 1087 C C . ASP A 1 143 ? 6.438 -9.183 46.163 1.00 45.28 143 ASP A C 1
ATOM 1089 O O . ASP A 1 143 ? 7.378 -8.748 46.826 1.00 45.28 143 ASP A O 1
ATOM 1093 N N . LEU A 1 144 ? 5.255 -8.556 46.100 1.00 39.28 144 LEU A N 1
ATOM 1094 C CA . LEU A 1 144 ? 4.601 -8.077 47.322 1.00 39.28 144 LEU A CA 1
ATOM 1095 C C . LEU A 1 144 ? 3.079 -7.955 47.117 1.00 39.28 144 LEU A C 1
ATOM 1097 O O . LEU A 1 144 ? 2.592 -7.019 46.483 1.00 39.28 144 LEU A O 1
ATOM 1101 N N . GLU A 1 145 ? 2.321 -8.906 47.668 1.00 48.28 145 GLU A N 1
ATOM 1102 C CA . GLU A 1 145 ? 0.869 -8.796 47.834 1.00 48.28 145 GLU A CA 1
ATOM 1103 C C . GLU A 1 145 ? 0.562 -7.719 48.887 1.00 48.28 145 GLU A C 1
ATOM 1105 O O . GLU A 1 145 ? 0.638 -7.951 50.094 1.00 48.28 145 GLU A O 1
ATOM 1110 N N . LEU A 1 146 ? 0.225 -6.515 48.423 1.00 38.34 146 LEU A N 1
ATOM 1111 C CA . LEU A 1 146 ? -0.439 -5.487 49.222 1.00 38.34 146 LEU A CA 1
ATOM 1112 C C . LEU A 1 146 ? -1.818 -5.230 48.618 1.00 38.34 146 LEU A C 1
ATOM 1114 O O . LEU A 1 146 ? -1.965 -4.509 47.632 1.00 38.34 146 LEU A O 1
ATOM 1118 N N . ASP A 1 147 ? -2.823 -5.845 49.234 1.00 46.66 147 ASP A N 1
ATOM 1119 C CA . ASP A 1 147 ? -4.238 -5.695 48.905 1.00 46.66 147 ASP A CA 1
ATOM 1120 C C . ASP A 1 147 ? -4.768 -4.361 49.464 1.00 46.66 147 ASP A C 1
ATOM 1122 O O . ASP A 1 147 ? -5.350 -4.276 50.546 1.00 46.66 147 ASP A O 1
ATOM 1126 N N . LEU A 1 148 ? -4.471 -3.276 48.747 1.00 44.44 148 LEU A N 1
ATOM 1127 C CA . LEU A 1 148 ? -5.023 -1.940 48.968 1.00 44.44 148 LEU A CA 1
ATOM 1128 C C . LEU A 1 148 ? -5.480 -1.378 47.617 1.00 44.44 148 LEU A C 1
ATOM 1130 O O . LEU A 1 148 ? -4.751 -1.455 46.629 1.00 44.44 148 LEU A O 1
ATOM 1134 N N . ASP A 1 149 ? -6.660 -0.748 47.595 1.00 54.06 149 ASP A N 1
ATOM 1135 C CA . ASP A 1 149 ? -7.377 -0.147 46.443 1.00 54.06 149 ASP A CA 1
ATOM 1136 C C . ASP A 1 149 ? -6.616 1.032 45.757 1.00 54.06 149 ASP A C 1
ATOM 1138 O O . ASP A 1 149 ? -7.188 1.890 45.084 1.00 54.06 149 ASP A O 1
ATOM 1142 N N . LEU A 1 150 ? -5.292 1.095 45.939 1.00 49.16 150 LEU A N 1
ATOM 1143 C CA . LEU A 1 150 ? -4.331 2.005 45.316 1.00 49.16 150 LEU A CA 1
ATOM 1144 C C . LEU A 1 150 ? -4.056 1.650 43.849 1.00 49.16 150 LEU A C 1
ATOM 1146 O O . LEU A 1 150 ? -3.710 2.538 43.070 1.00 49.16 150 LEU A O 1
ATOM 1150 N N . SER A 1 151 ? -4.246 0.388 43.453 1.00 54.12 151 SER A N 1
ATOM 1151 C CA . SER A 1 151 ? -4.091 -0.066 42.063 1.00 54.12 151 SER A CA 1
ATOM 1152 C C . SER A 1 151 ? -5.070 0.647 41.127 1.00 54.12 151 SER A C 1
ATOM 1154 O O . SER A 1 151 ? -4.665 1.200 40.108 1.00 54.12 151 SER A O 1
ATOM 1156 N N . ARG A 1 152 ? -6.343 0.772 41.522 1.00 56.22 152 ARG A N 1
ATOM 1157 C CA . ARG A 1 152 ? -7.375 1.450 40.717 1.00 56.22 152 ARG A CA 1
ATOM 1158 C C . ARG A 1 152 ? -7.150 2.955 40.578 1.00 56.22 152 ARG A C 1
ATOM 1160 O O . ARG A 1 152 ? -7.440 3.512 39.519 1.00 56.22 152 ARG A O 1
ATOM 1167 N N . LEU A 1 153 ? -6.641 3.610 41.622 1.00 56.50 153 LEU A N 1
ATOM 1168 C CA . LEU A 1 153 ? -6.316 5.041 41.597 1.00 56.50 153 LEU A CA 1
ATOM 1169 C C . LEU A 1 153 ? -5.053 5.320 40.773 1.00 56.50 153 LEU A C 1
ATOM 1171 O O . LEU A 1 153 ? -5.049 6.256 39.972 1.00 56.50 153 LEU A O 1
ATOM 1175 N N . ALA A 1 154 ? -4.021 4.480 40.902 1.00 63.62 154 ALA A N 1
ATOM 1176 C CA . ALA A 1 154 ? -2.829 4.543 40.058 1.00 63.62 154 ALA A CA 1
ATOM 1177 C C . ALA A 1 154 ? -3.177 4.305 38.578 1.00 63.62 154 ALA A C 1
ATOM 1179 O O . ALA A 1 154 ? -2.712 5.038 37.704 1.00 63.62 154 ALA A O 1
ATOM 1180 N N . ASP A 1 155 ? -4.073 3.357 38.293 1.00 74.88 155 ASP A N 1
ATOM 1181 C CA . ASP A 1 155 ? -4.556 3.079 36.940 1.00 74.88 155 ASP A CA 1
ATOM 1182 C C . ASP A 1 155 ? -5.400 4.217 36.360 1.00 74.88 155 ASP A C 1
ATOM 1184 O O . ASP A 1 155 ? -5.395 4.425 35.145 1.00 74.88 155 ASP A O 1
ATOM 1188 N N . ALA A 1 156 ? -6.157 4.938 37.191 1.00 78.19 156 ALA A N 1
ATOM 1189 C CA . ALA A 1 156 ? -6.942 6.092 36.761 1.00 78.19 156 ALA A CA 1
ATOM 1190 C C . ALA A 1 156 ? -6.041 7.292 36.434 1.00 78.19 156 ALA A C 1
ATOM 1192 O O . ALA A 1 156 ? -6.171 7.866 35.353 1.00 78.19 156 ALA A O 1
ATOM 1193 N N . ALA A 1 157 ? -5.082 7.611 37.310 1.00 81.06 157 ALA A N 1
ATOM 1194 C CA . ALA A 1 157 ? -4.115 8.686 37.087 1.00 81.06 157 ALA A CA 1
ATOM 1195 C C . ALA A 1 157 ? -3.259 8.428 35.835 1.00 81.06 157 ALA A C 1
ATOM 1197 O O . ALA A 1 157 ? -3.098 9.311 34.995 1.00 81.06 157 ALA A O 1
ATOM 1198 N N . ARG A 1 158 ? -2.791 7.186 35.651 1.00 83.50 158 ARG A N 1
ATOM 1199 C CA . ARG A 1 158 ? -2.031 6.776 34.462 1.00 83.50 158 ARG A CA 1
ATOM 1200 C C . ARG A 1 158 ? -2.863 6.859 33.182 1.00 83.50 158 ARG A C 1
ATOM 1202 O O . ARG A 1 158 ? -2.359 7.285 32.147 1.00 83.50 158 ARG A O 1
ATOM 1209 N N . ARG A 1 159 ? -4.145 6.478 33.234 1.00 83.19 159 ARG A N 1
ATOM 1210 C CA . ARG A 1 159 ? -5.074 6.631 32.100 1.00 83.19 159 ARG A CA 1
ATOM 1211 C C . ARG A 1 159 ? -5.298 8.093 31.736 1.00 83.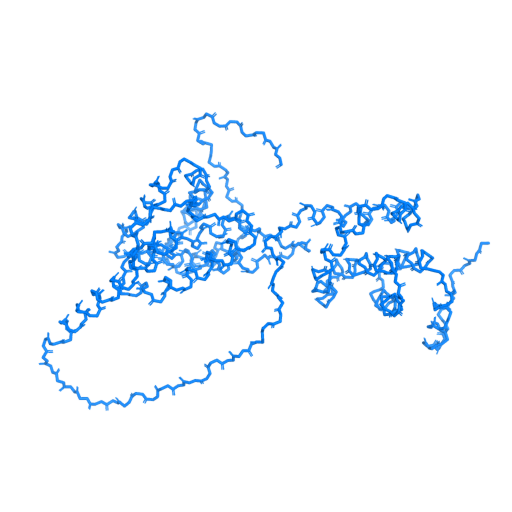19 159 ARG A C 1
ATOM 1213 O O . ARG A 1 159 ? -5.343 8.412 30.552 1.00 83.19 159 ARG A O 1
ATOM 1220 N N . GLU A 1 160 ? -5.418 8.972 32.725 1.00 85.75 160 GLU A N 1
ATOM 1221 C CA . GLU A 1 160 ? -5.568 10.407 32.491 1.00 85.75 160 GLU A CA 1
ATOM 1222 C C . GLU A 1 160 ? -4.297 11.021 31.885 1.00 85.75 160 GLU A C 1
ATOM 1224 O O . GLU A 1 160 ? -4.378 11.756 30.900 1.00 85.75 160 GLU A O 1
ATOM 1229 N N . GLU A 1 161 ? -3.121 10.674 32.411 1.00 88.56 161 GLU A N 1
ATOM 1230 C CA . GLU A 1 161 ? -1.829 11.102 31.865 1.00 88.56 161 GLU A CA 1
ATOM 1231 C C . GLU A 1 161 ? -1.649 10.639 30.412 1.00 88.56 161 GLU A C 1
ATOM 1233 O O . GLU A 1 161 ? -1.367 11.454 29.529 1.00 88.56 161 GLU A O 1
ATOM 1238 N N . ASN A 1 162 ? -1.911 9.357 30.139 1.00 88.44 162 ASN A N 1
ATOM 1239 C CA . ASN A 1 162 ? -1.881 8.797 28.789 1.00 88.44 162 ASN A CA 1
ATOM 1240 C C . ASN A 1 162 ? -2.903 9.471 27.869 1.00 88.44 162 ASN A C 1
ATOM 1242 O O . ASN A 1 162 ? -2.599 9.735 26.708 1.00 88.44 162 ASN A O 1
ATOM 1246 N N . GLY A 1 163 ? -4.094 9.795 28.380 1.00 87.44 163 GLY A N 1
ATOM 1247 C CA . GLY A 1 163 ? -5.117 10.534 27.644 1.00 87.44 163 GLY A CA 1
ATOM 1248 C C . GLY A 1 163 ? -4.638 11.926 27.229 1.00 87.44 163 GLY A C 1
ATOM 1249 O O . GLY A 1 163 ? -4.785 12.305 26.069 1.00 87.44 163 GLY A O 1
ATOM 1250 N N . ARG A 1 164 ? -3.992 12.666 28.139 1.00 87.56 164 ARG A N 1
ATOM 1251 C CA . ARG A 1 164 ? -3.412 13.988 27.845 1.00 87.56 164 ARG A CA 1
ATOM 1252 C C . ARG A 1 164 ? -2.255 13.896 26.850 1.00 87.56 164 ARG A C 1
ATOM 1254 O O . ARG A 1 164 ? -2.174 14.715 25.937 1.00 87.56 164 ARG A O 1
ATOM 1261 N N . ALA A 1 165 ? -1.373 12.909 27.005 1.00 88.19 165 ALA A N 1
ATOM 1262 C CA . ALA A 1 165 ? -0.271 12.673 26.073 1.00 88.19 165 ALA A CA 1
ATOM 1263 C C . ALA A 1 165 ? -0.791 12.339 24.665 1.00 88.19 165 ALA A C 1
ATOM 1265 O O . ALA A 1 165 ? -0.346 12.930 23.680 1.00 88.19 165 ALA A O 1
ATOM 1266 N N . PHE A 1 166 ? -1.794 11.464 24.575 1.00 90.25 166 PHE A N 1
ATOM 1267 C CA . PHE A 1 166 ? -2.415 11.086 23.312 1.00 90.25 166 PHE A CA 1
ATOM 1268 C C . PHE A 1 166 ? -3.178 12.243 22.646 1.00 90.25 166 PHE A C 1
ATOM 1270 O O . PHE A 1 166 ? -3.124 12.401 21.425 1.00 90.25 166 PHE A O 1
ATOM 1277 N N . ALA A 1 167 ? -3.849 13.093 23.429 1.00 86.50 167 ALA A N 1
ATOM 1278 C CA . ALA A 1 167 ? -4.509 14.289 22.909 1.00 86.50 167 ALA A CA 1
ATOM 1279 C C . ALA A 1 167 ? -3.502 15.255 22.262 1.00 86.50 167 ALA A C 1
ATOM 1281 O O . ALA A 1 167 ? -3.742 15.731 21.155 1.00 86.50 167 ALA A O 1
ATOM 1282 N N . LYS A 1 168 ? -2.340 15.482 22.895 1.00 86.44 168 LYS A N 1
ATOM 1283 C CA . LYS A 1 168 ? -1.255 16.294 22.312 1.00 86.44 168 LYS A CA 1
ATOM 1284 C C . LYS A 1 168 ? -0.717 15.694 21.015 1.00 86.44 168 LYS A C 1
ATOM 1286 O O . LYS A 1 168 ? -0.490 16.423 20.053 1.00 86.44 168 LYS A O 1
ATOM 1291 N N . LEU A 1 169 ? -0.532 14.373 20.985 1.00 87.50 169 LEU A N 1
ATOM 1292 C CA . LEU A 1 169 ? -0.110 13.658 19.783 1.00 87.50 169 LEU A CA 1
ATOM 1293 C C . LEU A 1 169 ? -1.107 13.859 18.632 1.00 87.50 169 LEU A C 1
ATOM 1295 O O . LEU A 1 169 ? -0.711 14.213 17.525 1.00 87.50 169 LEU A O 1
ATOM 1299 N N . THR A 1 170 ? -2.397 13.663 18.904 1.00 85.62 170 THR A N 1
ATOM 1300 C CA . THR A 1 170 ? -3.459 13.794 17.897 1.00 85.62 170 THR A CA 1
ATOM 1301 C C . THR A 1 170 ? -3.590 15.233 17.410 1.00 85.62 170 THR A C 1
ATOM 1303 O O . THR A 1 170 ? -3.637 15.460 16.208 1.00 85.62 170 THR A O 1
ATOM 1306 N N . ALA A 1 171 ? -3.544 16.216 18.311 1.00 81.12 171 ALA A N 1
ATOM 1307 C CA . ALA A 1 171 ? -3.558 17.628 17.941 1.00 81.12 171 ALA A CA 1
ATOM 1308 C C . ALA A 1 171 ? -2.393 17.986 17.003 1.00 81.12 171 ALA A C 1
ATOM 1310 O O . ALA A 1 171 ? -2.610 18.601 15.963 1.00 81.12 171 ALA A O 1
ATOM 1311 N N . ARG A 1 172 ? -1.175 17.520 17.313 1.00 82.25 172 ARG A N 1
ATOM 1312 C CA . ARG A 1 172 ? -0.002 17.714 16.450 1.00 82.25 172 ARG A CA 1
ATOM 1313 C C . ARG A 1 172 ? -0.187 17.079 15.070 1.00 82.25 172 ARG A C 1
ATOM 1315 O O . ARG A 1 172 ? 0.193 17.692 14.077 1.00 82.25 172 ARG A O 1
ATOM 1322 N N . GLN A 1 173 ? -0.751 15.872 15.004 1.00 80.62 173 GLN A N 1
ATOM 1323 C CA . GLN A 1 173 ? -1.005 15.178 13.737 1.00 80.62 173 GLN A CA 1
ATOM 1324 C C . GLN A 1 173 ? -2.017 15.926 12.864 1.00 80.62 173 GLN A C 1
ATOM 1326 O O . GLN A 1 173 ? -1.823 16.046 11.659 1.00 80.62 17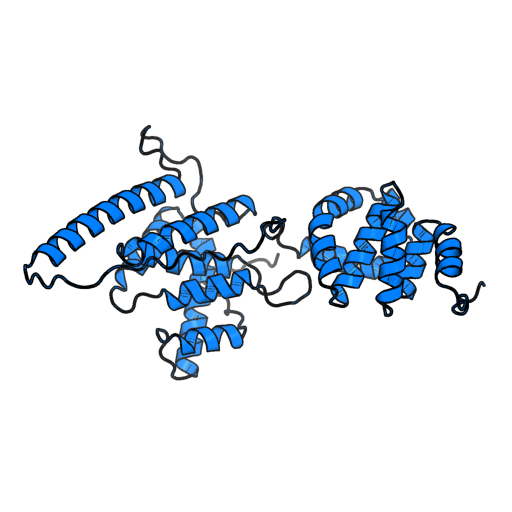3 GLN A O 1
ATOM 1331 N N . LEU A 1 174 ? -3.062 16.465 13.486 1.00 76.00 174 LEU A N 1
ATOM 1332 C CA . LEU A 1 174 ? -4.078 17.289 12.835 1.00 76.00 174 LEU A CA 1
ATOM 1333 C C . LEU A 1 174 ? -3.575 18.710 12.511 1.00 76.00 174 LEU A C 1
ATOM 1335 O O . LEU A 1 174 ? -4.324 19.525 11.984 1.00 76.00 174 LEU A O 1
ATOM 1339 N N . GLY A 1 175 ? -2.309 19.019 12.816 1.00 71.50 175 GLY A N 1
ATOM 1340 C CA . GLY A 1 175 ? -1.679 20.304 12.524 1.00 71.50 175 GLY A CA 1
ATOM 1341 C C . GLY A 1 175 ? -2.066 21.436 13.478 1.00 71.50 175 GLY A C 1
ATOM 1342 O O . GLY A 1 175 ? -1.775 22.592 13.177 1.00 71.50 175 GLY A O 1
ATOM 1343 N N . TYR A 1 176 ? -2.695 21.132 14.616 1.00 71.00 176 TYR A N 1
ATOM 1344 C CA . TYR A 1 176 ? -2.908 22.119 15.669 1.00 71.00 176 TYR A CA 1
ATOM 1345 C C . TYR A 1 176 ? -1.588 22.409 16.374 1.00 71.00 176 TYR A C 1
ATOM 1347 O O . TYR A 1 176 ? -0.960 21.523 16.964 1.00 71.00 176 TYR A O 1
ATOM 1355 N N . ASP A 1 177 ? -1.196 23.678 16.359 1.00 65.94 177 ASP A N 1
ATOM 1356 C CA . ASP A 1 177 ? -0.120 24.170 17.204 1.00 65.94 177 ASP A CA 1
ATOM 1357 C C . ASP A 1 177 ? -0.712 24.598 18.549 1.00 65.94 177 ASP A C 1
ATOM 1359 O O . ASP A 1 177 ? -1.121 25.745 18.736 1.00 65.94 177 ASP A O 1
ATOM 1363 N N . LEU A 1 178 ? -0.783 23.643 19.479 1.00 63.91 178 LEU A N 1
ATOM 1364 C CA . LEU A 1 178 ? -1.287 23.873 20.836 1.00 63.91 178 LEU A CA 1
ATOM 1365 C C . LEU A 1 178 ? -0.412 24.842 21.650 1.00 63.91 178 LEU A C 1
ATOM 1367 O O . LEU A 1 178 ? -0.853 25.304 22.698 1.00 63.91 178 LEU A O 1
ATOM 1371 N N . GLU A 1 179 ? 0.826 25.112 21.223 1.00 65.00 179 GLU A N 1
ATOM 1372 C CA . GLU A 1 179 ? 1.737 26.022 21.926 1.00 65.00 179 GLU A CA 1
ATOM 1373 C C . GLU A 1 179 ? 1.598 27.467 21.430 1.00 65.00 179 GLU A C 1
ATOM 1375 O O . GLU A 1 179 ? 1.823 28.395 22.205 1.00 65.00 179 GLU A O 1
ATOM 1380 N N . ASN A 1 180 ? 1.187 27.667 20.171 1.00 61.78 180 ASN A N 1
ATOM 1381 C CA . ASN A 1 180 ? 1.068 28.992 19.549 1.00 61.78 180 ASN A CA 1
ATOM 1382 C C . ASN A 1 180 ? -0.362 29.380 19.116 1.00 61.78 180 ASN A C 1
ATOM 1384 O O . ASN A 1 180 ? -0.513 30.355 18.377 1.00 61.78 180 ASN A O 1
ATOM 1388 N N . ASP A 1 181 ? -1.396 28.638 19.533 1.00 59.78 181 ASP A N 1
ATOM 1389 C CA . ASP A 1 181 ? -2.813 28.869 19.178 1.00 59.78 181 ASP A CA 1
ATOM 1390 C C . ASP A 1 181 ? -3.055 29.017 17.659 1.00 59.78 181 ASP A C 1
ATOM 1392 O O . ASP A 1 181 ? -3.918 29.774 17.200 1.00 59.78 181 ASP A O 1
ATOM 1396 N N . ARG A 1 182 ? -2.283 28.297 16.833 1.00 55.19 182 ARG A N 1
ATOM 1397 C CA . ARG A 1 182 ? -2.463 28.321 15.375 1.00 55.19 182 ARG A CA 1
ATOM 1398 C C . ARG A 1 182 ? -3.373 27.190 14.922 1.00 55.19 182 ARG A C 1
ATOM 1400 O O . ARG A 1 182 ? -3.127 26.018 15.209 1.00 55.19 182 ARG A O 1
ATOM 1407 N N . MET A 1 183 ? -4.398 27.570 14.164 1.00 54.16 183 MET A N 1
ATOM 1408 C CA . MET A 1 183 ? -5.232 26.635 13.416 1.00 54.16 183 MET A CA 1
ATOM 1409 C C . MET A 1 183 ? -4.423 25.995 12.277 1.00 54.16 183 MET A C 1
ATOM 1411 O O . MET A 1 183 ? -3.582 26.676 11.681 1.00 54.16 183 MET A O 1
ATOM 1415 N N . PRO A 1 184 ? -4.675 24.718 11.951 1.00 57.41 184 PRO A N 1
ATOM 1416 C CA . PRO A 1 184 ? -3.959 24.025 10.891 1.00 57.41 184 PRO A CA 1
ATOM 1417 C C . PRO A 1 184 ? -4.178 24.672 9.517 1.00 57.41 184 PRO A C 1
ATOM 1419 O O . PRO A 1 184 ? -5.303 24.960 9.117 1.00 57.41 184 PRO A O 1
ATOM 1422 N N . GLU A 1 185 ? -3.089 24.844 8.763 1.00 51.97 185 GLU A N 1
ATOM 1423 C CA . GLU A 1 185 ? -3.124 25.199 7.332 1.00 51.97 185 GLU A CA 1
ATOM 1424 C C . GLU A 1 185 ? -3.283 23.961 6.425 1.00 51.97 185 GLU A C 1
ATOM 1426 O O . GLU A 1 185 ? -3.457 24.091 5.213 1.00 51.97 185 GLU A O 1
ATOM 1431 N N . TRP A 1 186 ? -3.207 22.751 6.993 1.00 52.75 186 TRP A N 1
ATOM 1432 C CA . TRP A 1 186 ? -3.216 21.489 6.254 1.00 52.75 186 TRP A CA 1
ATOM 1433 C C . TRP A 1 186 ? -4.488 20.674 6.497 1.00 52.75 186 TRP A C 1
ATOM 1435 O O . TRP A 1 186 ? -4.997 20.588 7.610 1.00 52.75 186 TRP A O 1
ATOM 1445 N N . SER A 1 187 ? -4.978 20.048 5.426 1.00 52.47 187 SER A N 1
ATOM 1446 C CA . SER A 1 187 ? -6.124 19.147 5.426 1.00 52.47 187 SER A CA 1
ATOM 1447 C C . SER A 1 187 ? -5.729 17.755 5.933 1.00 52.47 187 SER A C 1
ATOM 1449 O O . SER A 1 187 ? -5.420 16.884 5.116 1.00 52.47 187 SER A O 1
ATOM 1451 N N . GLY A 1 188 ? -5.744 17.555 7.249 1.00 59.44 188 GLY A N 1
ATOM 1452 C CA . GLY A 1 188 ? -5.959 16.244 7.868 1.00 59.44 188 GLY A CA 1
ATOM 1453 C C . GLY A 1 188 ? -5.107 15.059 7.389 1.00 59.44 188 GLY A C 1
ATOM 1454 O O . GLY A 1 188 ? -4.040 15.206 6.789 1.00 59.44 188 GLY A O 1
ATOM 1455 N N . MET A 1 189 ? -5.582 13.840 7.659 1.00 65.31 189 MET A N 1
ATOM 1456 C CA . MET A 1 189 ? -4.889 12.588 7.311 1.00 65.31 189 MET A CA 1
ATOM 1457 C C . MET A 1 189 ? -4.916 12.331 5.789 1.00 65.31 189 MET A C 1
ATOM 1459 O O . MET A 1 189 ? -5.701 11.541 5.262 1.00 65.31 189 MET A O 1
ATOM 1463 N N . SER A 1 190 ? -4.056 13.025 5.039 1.00 69.50 190 SER A N 1
ATOM 1464 C CA . SER A 1 190 ? -3.846 12.769 3.611 1.00 69.50 190 SER A CA 1
ATOM 1465 C C . SER A 1 190 ? -3.007 11.510 3.400 1.00 69.50 190 SER A C 1
ATOM 1467 O O . SER A 1 190 ? -2.113 11.192 4.171 1.00 69.50 190 SER A O 1
ATOM 1469 N N . THR A 1 191 ? -3.283 10.784 2.320 1.00 68.00 191 THR A N 1
ATOM 1470 C CA . THR A 1 191 ? -2.407 9.707 1.829 1.00 68.00 191 THR A CA 1
ATOM 1471 C C . THR A 1 191 ? -1.876 10.023 0.443 1.00 68.00 191 THR A C 1
ATOM 1473 O O . THR A 1 191 ? -1.316 9.149 -0.192 1.00 68.00 191 THR A O 1
ATOM 1476 N N . SER A 1 192 ? -2.059 11.244 -0.065 1.00 69.56 192 SER A N 1
ATOM 1477 C CA . SER A 1 192 ? -1.795 11.629 -1.457 1.00 69.56 192 SER A CA 1
ATOM 1478 C C . SER A 1 192 ? -0.353 11.357 -1.893 1.00 69.56 192 SER A C 1
ATOM 1480 O O . SER A 1 192 ? -0.140 10.923 -3.029 1.00 69.56 192 SER A O 1
ATOM 1482 N N . THR A 1 193 ? 0.613 11.548 -0.990 1.00 68.50 193 THR A N 1
ATOM 1483 C CA . THR A 1 193 ? 2.049 11.327 -1.229 1.00 68.50 193 THR A CA 1
ATOM 1484 C C . THR A 1 193 ? 2.649 10.284 -0.280 1.00 68.50 193 THR A C 1
ATOM 1486 O O . THR A 1 193 ? 2.106 10.034 0.793 1.00 68.50 193 THR A O 1
ATOM 1489 N N . GLY A 1 194 ? 3.793 9.687 -0.648 1.00 68.56 194 GLY A N 1
ATOM 1490 C CA . GLY A 1 194 ? 4.481 8.702 0.204 1.00 68.56 194 GLY A CA 1
ATOM 1491 C C . GLY A 1 194 ? 4.851 9.258 1.578 1.00 68.56 194 GLY A C 1
ATOM 1492 O O . GLY A 1 194 ? 4.612 8.614 2.587 1.00 68.56 194 GLY A O 1
ATOM 1493 N N . ARG A 1 195 ? 5.293 10.521 1.630 1.00 71.56 195 ARG A N 1
ATOM 1494 C CA . ARG A 1 195 ? 5.590 11.219 2.889 1.00 71.56 195 ARG A CA 1
ATOM 1495 C C . ARG A 1 195 ? 4.379 11.305 3.821 1.00 71.56 195 ARG A C 1
ATOM 1497 O O . ARG A 1 195 ? 4.540 11.227 5.032 1.00 71.56 195 ARG A O 1
ATOM 1504 N N . GLU A 1 196 ? 3.186 11.513 3.271 1.00 75.69 196 GLU A N 1
ATOM 1505 C CA . GLU A 1 196 ? 1.962 11.585 4.072 1.00 75.69 196 GLU A CA 1
ATOM 1506 C C . GLU A 1 196 ? 1.537 10.197 4.573 1.00 75.69 196 GLU A C 1
ATOM 1508 O O . GLU A 1 196 ? 1.082 10.078 5.706 1.00 75.69 196 GLU A O 1
ATOM 1513 N N . VAL A 1 197 ? 1.758 9.142 3.775 1.00 76.81 197 VAL A N 1
ATOM 1514 C CA . VAL A 1 197 ? 1.568 7.747 4.211 1.00 76.81 197 VAL A CA 1
ATOM 1515 C C . VAL A 1 197 ? 2.531 7.388 5.340 1.00 76.81 197 VAL A C 1
ATOM 1517 O O . VAL A 1 197 ? 2.084 6.871 6.356 1.00 76.81 197 VAL A O 1
ATOM 1520 N N . ASP A 1 198 ? 3.818 7.708 5.201 1.00 77.62 198 ASP A N 1
ATOM 1521 C CA . ASP A 1 198 ? 4.825 7.429 6.231 1.00 77.62 198 ASP A CA 1
ATOM 1522 C C . ASP A 1 198 ? 4.504 8.190 7.535 1.00 77.62 198 ASP A C 1
ATOM 1524 O O . ASP A 1 198 ? 4.607 7.640 8.632 1.00 77.62 198 ASP A O 1
ATOM 1528 N N . ALA A 1 199 ? 4.042 9.444 7.432 1.00 80.88 199 ALA A N 1
ATOM 1529 C CA . ALA A 1 199 ? 3.590 10.224 8.586 1.00 80.88 199 ALA A CA 1
ATOM 1530 C C . ALA A 1 199 ? 2.341 9.621 9.251 1.00 80.88 199 ALA A C 1
ATOM 1532 O O . ALA A 1 199 ? 2.259 9.574 10.479 1.00 80.88 199 ALA A O 1
ATOM 1533 N N . LEU A 1 200 ? 1.378 9.145 8.455 1.00 83.94 200 LEU A N 1
ATOM 1534 C CA . LEU A 1 200 ? 0.194 8.445 8.950 1.00 83.94 200 LEU A CA 1
ATOM 1535 C C . LEU A 1 200 ? 0.574 7.137 9.654 1.00 83.94 200 LEU A C 1
ATOM 1537 O O . LEU A 1 200 ? 0.080 6.865 10.742 1.00 83.94 200 LEU A O 1
ATOM 1541 N N . GLU A 1 201 ? 1.455 6.332 9.066 1.00 85.56 201 GLU A N 1
ATOM 1542 C CA . GLU A 1 201 ? 1.928 5.080 9.662 1.00 85.56 201 GLU A CA 1
ATOM 1543 C C . GLU A 1 201 ? 2.626 5.318 10.999 1.00 85.56 201 GLU A C 1
ATOM 1545 O O . GLU A 1 201 ? 2.325 4.636 11.981 1.00 85.56 201 GLU A O 1
ATOM 1550 N N . GLU A 1 202 ? 3.500 6.321 11.068 1.00 86.56 202 GLU A N 1
ATOM 1551 C CA . GLU A 1 202 ? 4.170 6.695 12.309 1.00 86.56 202 GLU A CA 1
ATOM 1552 C C . GLU A 1 202 ? 3.168 7.164 13.372 1.00 86.56 202 GLU A C 1
ATOM 1554 O O . GLU A 1 202 ? 3.245 6.739 14.528 1.00 86.56 202 GLU A O 1
ATOM 1559 N N . TYR A 1 203 ? 2.175 7.968 12.986 1.00 89.38 203 TYR A N 1
ATOM 1560 C CA . TYR A 1 203 ? 1.087 8.356 13.880 1.00 89.38 203 TYR A CA 1
ATOM 1561 C C . TYR A 1 203 ? 0.307 7.140 14.396 1.00 89.38 203 TYR A C 1
ATOM 1563 O O . TYR A 1 203 ? 0.098 7.016 15.602 1.00 89.38 203 TYR A O 1
ATOM 1571 N N . LEU A 1 204 ? -0.086 6.208 13.523 1.00 90.19 204 LEU A N 1
ATOM 1572 C CA . LEU A 1 204 ? -0.837 5.010 13.913 1.00 90.19 204 LEU A CA 1
ATOM 1573 C C . LEU A 1 204 ? -0.014 4.083 14.809 1.00 90.19 204 LEU A C 1
ATOM 1575 O O . LEU A 1 204 ? -0.557 3.501 15.754 1.00 90.19 204 LEU A O 1
ATOM 1579 N N . ARG A 1 205 ? 1.296 3.982 14.559 1.00 89.75 205 ARG A N 1
ATOM 1580 C CA . ARG A 1 205 ? 2.242 3.264 15.415 1.00 89.75 205 ARG A CA 1
ATOM 1581 C C . ARG A 1 205 ? 2.278 3.886 16.805 1.00 89.75 205 ARG A C 1
ATOM 1583 O O . ARG A 1 205 ? 2.119 3.166 17.788 1.00 89.75 205 ARG A O 1
ATOM 1590 N N . GLN A 1 206 ? 2.407 5.207 16.909 1.00 90.44 206 GLN A N 1
ATOM 1591 C CA . GLN A 1 206 ? 2.376 5.902 18.196 1.00 90.44 206 GLN A CA 1
ATOM 1592 C C . GLN A 1 206 ? 1.009 5.763 18.883 1.00 90.44 206 GLN A C 1
ATOM 1594 O O . GLN A 1 206 ? 0.963 5.404 20.057 1.00 90.44 206 GLN A O 1
ATOM 1599 N N . ALA A 1 207 ? -0.102 5.938 18.163 1.00 89.88 207 ALA A N 1
ATOM 1600 C CA . ALA A 1 207 ? -1.459 5.760 18.683 1.00 89.88 207 ALA A CA 1
ATOM 1601 C C . ALA A 1 207 ? -1.683 4.354 19.266 1.00 89.88 207 ALA A C 1
ATOM 1603 O O . ALA A 1 207 ? -2.268 4.219 20.343 1.00 89.88 207 ALA A O 1
ATOM 1604 N N . SER A 1 208 ? -1.129 3.315 18.628 1.00 89.69 208 SER A N 1
ATOM 1605 C CA . SER A 1 208 ? -1.256 1.932 19.103 1.00 89.69 208 SER A CA 1
ATOM 1606 C C . SER A 1 208 ? -0.642 1.712 20.492 1.00 89.69 208 SER A C 1
ATOM 1608 O O . SER A 1 208 ? -1.163 0.912 21.268 1.00 89.69 208 SER A O 1
ATOM 1610 N N . THR A 1 209 ? 0.391 2.481 20.863 1.00 92.38 209 THR A N 1
ATOM 1611 C CA . THR A 1 209 ? 0.993 2.415 22.208 1.00 92.38 209 THR A CA 1
ATOM 1612 C C . THR A 1 209 ? 0.044 2.906 23.304 1.00 92.38 209 THR A C 1
ATOM 1614 O O . THR A 1 209 ? 0.124 2.452 24.445 1.00 92.38 209 THR A O 1
ATOM 1617 N N . TYR A 1 210 ? -0.910 3.776 22.956 1.00 91.75 210 TYR A N 1
ATOM 1618 C CA . TYR A 1 210 ? -1.917 4.304 23.875 1.00 91.75 210 TYR A CA 1
ATOM 1619 C C . TYR A 1 210 ? -3.218 3.486 23.865 1.00 91.75 210 TYR A C 1
ATOM 1621 O O . TYR A 1 210 ? -3.977 3.548 24.835 1.00 91.75 210 TYR A O 1
ATOM 1629 N N . ALA A 1 211 ? -3.466 2.672 22.832 1.00 89.38 211 ALA A N 1
ATOM 1630 C CA . ALA A 1 211 ? -4.692 1.882 22.649 1.00 89.38 211 ALA A CA 1
ATOM 1631 C C . ALA A 1 211 ? -5.097 0.959 23.828 1.00 89.38 211 ALA A C 1
ATOM 1633 O O . ALA A 1 211 ? -6.303 0.753 24.031 1.00 89.38 211 ALA A O 1
ATOM 1634 N N . PRO A 1 212 ? -4.171 0.410 24.645 1.00 88.44 212 PRO A N 1
ATOM 1635 C CA . PRO A 1 212 ? -4.552 -0.347 25.839 1.00 88.44 212 PRO A CA 1
ATOM 1636 C C . PRO A 1 212 ? -5.234 0.507 26.917 1.00 88.44 212 PRO A C 1
ATOM 1638 O O . PRO A 1 212 ? -6.093 0.004 27.635 1.00 88.44 212 PRO A O 1
ATOM 1641 N N . SER A 1 213 ? -4.878 1.792 27.026 1.00 88.44 213 SER A N 1
ATOM 1642 C CA . SER A 1 213 ? -5.301 2.667 28.132 1.00 88.44 213 SER A CA 1
ATOM 1643 C C . SER A 1 213 ? -6.235 3.809 27.715 1.00 88.44 213 SER A C 1
ATOM 1645 O O . SER A 1 213 ? -7.006 4.294 28.544 1.00 88.44 213 SER A O 1
ATOM 1647 N N . VAL A 1 214 ? -6.222 4.205 26.440 1.00 89.75 214 VAL A N 1
ATOM 1648 C CA . VAL A 1 214 ? -7.015 5.314 25.894 1.00 89.75 214 VAL A CA 1
ATOM 1649 C C . VAL A 1 214 ? -7.984 4.778 24.830 1.00 89.75 214 VAL A C 1
ATOM 1651 O O . VAL A 1 214 ? -7.543 4.394 23.746 1.00 89.75 214 VAL A O 1
ATOM 1654 N N . PRO A 1 215 ? -9.310 4.769 25.086 1.00 89.44 215 PRO A N 1
ATOM 1655 C CA . PRO A 1 215 ? -10.296 4.250 24.134 1.00 89.44 215 PRO A CA 1
ATOM 1656 C C . PRO A 1 215 ? -10.242 4.936 22.767 1.00 89.44 215 PRO A C 1
ATOM 1658 O O . PRO A 1 215 ? -10.255 4.261 21.745 1.00 89.44 215 PRO A O 1
ATOM 1661 N N . LEU A 1 216 ? -10.109 6.266 22.742 1.00 89.31 216 LEU A N 1
ATOM 1662 C CA . LEU A 1 216 ? -10.006 7.023 21.493 1.00 89.31 216 LEU A CA 1
ATOM 1663 C C . LEU A 1 216 ? -8.784 6.602 20.662 1.00 89.31 216 LEU A C 1
ATOM 1665 O O . LEU A 1 216 ? -8.892 6.482 19.447 1.00 89.31 216 LEU A O 1
ATOM 1669 N N . ALA A 1 217 ? -7.649 6.313 21.308 1.00 90.94 217 ALA A N 1
ATOM 1670 C CA . ALA A 1 217 ? -6.454 5.830 20.621 1.00 90.94 217 ALA A CA 1
ATOM 1671 C C . ALA A 1 217 ? -6.692 4.467 19.969 1.00 90.94 217 ALA A C 1
ATOM 1673 O O . ALA A 1 217 ? -6.295 4.260 18.830 1.00 90.94 217 ALA A O 1
ATOM 1674 N N . ARG A 1 218 ? -7.415 3.564 20.644 1.00 89.69 218 ARG A N 1
ATOM 1675 C CA . ARG A 1 218 ? -7.831 2.280 20.059 1.00 89.69 218 ARG A CA 1
ATOM 1676 C C . ARG A 1 218 ? -8.721 2.482 18.833 1.00 89.69 218 ARG A C 1
ATOM 1678 O O . ARG A 1 218 ? -8.467 1.867 17.801 1.00 89.69 218 ARG A O 1
ATOM 1685 N N . GLY A 1 219 ? -9.718 3.364 18.937 1.00 90.62 219 GLY A N 1
ATOM 1686 C CA . GLY A 1 219 ? -10.612 3.702 17.829 1.00 90.62 219 GLY A CA 1
ATOM 1687 C C . GLY A 1 219 ? -9.858 4.274 16.626 1.00 90.62 219 GLY A C 1
ATOM 1688 O O . GLY A 1 219 ? -10.008 3.773 15.514 1.00 90.62 219 GLY A O 1
ATOM 1689 N N . LEU A 1 220 ? -8.987 5.261 16.855 1.00 89.56 220 LEU A N 1
ATOM 1690 C CA . LEU A 1 220 ? -8.174 5.894 15.812 1.00 89.56 220 LEU A CA 1
ATOM 1691 C C . LEU A 1 220 ? -7.147 4.936 15.207 1.00 89.56 220 LEU A C 1
ATOM 1693 O O . LEU A 1 220 ? -6.977 4.929 13.991 1.00 89.56 220 LEU A O 1
ATOM 1697 N N . SER A 1 221 ? -6.509 4.083 16.012 1.00 91.19 221 SER A N 1
ATOM 1698 C CA . SER A 1 221 ? -5.633 3.030 15.496 1.00 91.19 221 SER A CA 1
ATOM 1699 C C . SER A 1 221 ? -6.403 2.045 14.620 1.00 91.19 221 SER A C 1
ATOM 1701 O O . SER A 1 221 ? -5.941 1.740 13.529 1.00 91.19 221 SER A O 1
ATOM 1703 N N . SER A 1 222 ? -7.580 1.573 15.044 1.00 92.50 222 SER A N 1
ATOM 1704 C CA . SER A 1 222 ? -8.383 0.638 14.246 1.00 92.50 222 SER A CA 1
ATOM 1705 C C . SER A 1 222 ? -8.827 1.274 12.926 1.00 92.50 222 SER A C 1
ATOM 1707 O O . SER A 1 222 ? -8.461 0.801 11.849 1.00 92.50 222 SER A O 1
ATOM 1709 N N . VAL A 1 223 ? -9.545 2.397 12.997 1.00 90.94 223 VAL A N 1
ATOM 1710 C CA . VAL A 1 223 ? -10.101 3.087 11.824 1.00 90.94 223 VAL A CA 1
ATOM 1711 C C . VAL A 1 223 ? -8.994 3.591 10.897 1.00 90.94 223 VAL A C 1
ATOM 1713 O O . VAL A 1 223 ? -9.088 3.433 9.681 1.00 90.94 223 VAL A O 1
ATOM 1716 N N . GLY A 1 224 ? -7.910 4.134 11.451 1.00 89.88 224 GLY A N 1
ATOM 1717 C CA . GLY A 1 224 ? -6.775 4.622 10.678 1.00 89.88 224 GLY A CA 1
ATOM 1718 C C . GLY A 1 224 ? -5.994 3.512 9.969 1.00 89.88 224 GLY A C 1
ATOM 1719 O O . GLY A 1 224 ? -5.579 3.698 8.828 1.00 89.88 224 GLY A O 1
ATOM 1720 N N . GLN A 1 225 ? -5.858 2.328 10.574 1.00 92.88 225 GLN A N 1
ATOM 1721 C CA . GLN A 1 225 ? -5.255 1.168 9.905 1.00 92.88 225 GLN A CA 1
ATOM 1722 C C . GLN A 1 225 ? -6.130 0.652 8.753 1.00 92.88 225 GLN A C 1
ATOM 1724 O O . GLN A 1 225 ? -5.622 0.315 7.683 1.00 92.88 225 GLN A O 1
ATOM 1729 N N . LEU A 1 226 ? -7.458 0.660 8.914 1.00 92.50 226 LEU A N 1
ATOM 1730 C CA . LEU A 1 226 ? -8.382 0.340 7.819 1.00 92.50 226 LEU A CA 1
ATOM 1731 C C . LEU A 1 226 ? -8.330 1.397 6.708 1.00 92.50 226 LEU A C 1
ATOM 1733 O O . LEU A 1 226 ? -8.347 1.054 5.522 1.00 92.50 226 LEU A O 1
ATOM 1737 N N . PHE A 1 227 ? -8.208 2.672 7.079 1.00 89.50 227 PHE A N 1
ATOM 1738 C CA . PHE A 1 227 ? -7.984 3.763 6.139 1.00 89.50 227 PHE A CA 1
ATOM 1739 C C . PHE A 1 227 ? -6.702 3.540 5.340 1.00 89.50 227 PHE A C 1
ATOM 1741 O O . PHE A 1 227 ? -6.768 3.492 4.112 1.00 89.50 227 PHE A O 1
ATOM 1748 N N . LEU A 1 228 ? -5.574 3.277 6.000 1.00 88.56 228 LEU A N 1
ATOM 1749 C CA . LEU A 1 228 ? -4.315 2.933 5.344 1.00 88.56 228 LEU A CA 1
ATOM 1750 C C . LEU A 1 228 ? -4.478 1.726 4.404 1.00 88.56 228 LEU A C 1
ATOM 1752 O O . LEU A 1 228 ? -4.170 1.822 3.218 1.00 88.56 228 LEU A O 1
ATOM 1756 N N . ALA A 1 229 ? -5.055 0.619 4.877 1.00 90.25 229 ALA A N 1
ATOM 1757 C CA . ALA A 1 229 ? -5.263 -0.591 4.077 1.00 90.25 229 ALA A CA 1
ATOM 1758 C C . ALA A 1 229 ? -6.157 -0.372 2.839 1.00 90.25 229 ALA A C 1
ATOM 1760 O O . ALA A 1 229 ? -5.974 -1.024 1.807 1.00 90.25 229 ALA A O 1
ATOM 1761 N N . SER A 1 230 ? -7.135 0.532 2.929 1.00 88.38 230 SER A N 1
ATOM 1762 C CA . SER A 1 230 ? -8.027 0.885 1.816 1.00 88.38 230 SER A CA 1
ATOM 1763 C C . SER A 1 230 ? -7.373 1.809 0.775 1.00 88.38 230 SER A C 1
ATOM 1765 O O . SER A 1 230 ? -7.822 1.874 -0.374 1.00 88.38 230 SER A O 1
ATOM 1767 N N . HIS A 1 231 ? -6.294 2.496 1.163 1.00 82.38 231 HIS A N 1
ATOM 1768 C CA . HIS A 1 231 ? -5.516 3.388 0.302 1.00 82.38 231 HIS A CA 1
ATOM 1769 C C . HIS A 1 231 ? -4.234 2.745 -0.231 1.00 82.38 231 HIS A C 1
ATOM 1771 O O . HIS A 1 231 ? -3.706 3.216 -1.237 1.00 82.38 231 HIS A O 1
ATOM 1777 N N . LEU A 1 232 ? -3.768 1.661 0.392 1.00 82.62 232 LEU A N 1
ATOM 1778 C CA . LEU A 1 232 ? -2.714 0.804 -0.134 1.00 82.62 232 LEU A CA 1
ATOM 1779 C C . LEU A 1 232 ? -3.257 -0.164 -1.185 1.00 82.62 232 LEU A C 1
ATOM 1781 O O . LEU A 1 232 ? -4.426 -0.560 -1.206 1.00 82.62 232 LEU A O 1
ATOM 1785 N N . ARG A 1 233 ? -2.367 -0.599 -2.069 1.00 78.88 233 ARG A N 1
ATOM 1786 C CA . ARG A 1 233 ? -2.719 -1.523 -3.143 1.00 78.88 233 ARG A CA 1
ATOM 1787 C C . ARG A 1 233 ? -2.833 -2.936 -2.653 1.00 78.88 233 ARG A C 1
ATOM 1789 O O . ARG A 1 233 ? -2.159 -3.353 -1.725 1.00 78.88 233 ARG A O 1
ATOM 1796 N N . ARG A 1 234 ? -3.657 -3.714 -3.346 1.00 81.06 234 ARG A N 1
ATOM 1797 C CA . ARG A 1 234 ? -3.814 -5.137 -3.056 1.00 81.06 234 ARG A CA 1
ATOM 1798 C C . ARG A 1 234 ? -2.614 -5.969 -3.496 1.00 81.06 234 ARG A C 1
ATOM 1800 O O . ARG A 1 234 ? -2.234 -6.909 -2.802 1.00 81.06 234 ARG A O 1
ATOM 1807 N N . ARG A 1 235 ? -2.022 -5.622 -4.638 1.00 80.31 235 ARG A N 1
ATOM 1808 C CA . ARG A 1 235 ? -0.844 -6.294 -5.185 1.00 80.31 235 ARG A CA 1
ATOM 1809 C C . ARG A 1 235 ? 0.288 -5.297 -5.382 1.00 80.31 235 ARG A C 1
ATOM 1811 O O . ARG A 1 235 ? 0.019 -4.152 -5.739 1.00 80.31 235 ARG A O 1
ATOM 1818 N N . SER A 1 236 ? 1.517 -5.755 -5.171 1.00 75.25 236 SER A N 1
ATOM 1819 C CA . SER A 1 236 ? 2.722 -5.023 -5.552 1.00 75.25 236 SER A CA 1
ATOM 1820 C C . SER A 1 236 ? 2.834 -4.917 -7.075 1.00 75.25 236 SER A C 1
ATOM 1822 O O . SER A 1 236 ? 2.097 -5.576 -7.822 1.00 75.25 236 SER A O 1
ATOM 1824 N N . LEU A 1 237 ? 3.812 -4.140 -7.538 1.00 69.75 237 LEU A N 1
ATOM 1825 C CA . LEU A 1 237 ? 4.148 -3.964 -8.954 1.00 69.75 237 LEU A CA 1
ATOM 1826 C C . LEU A 1 237 ? 4.312 -5.291 -9.720 1.00 69.75 237 LEU A C 1
ATOM 1828 O O . LEU A 1 237 ? 3.978 -5.383 -10.900 1.00 69.75 237 LEU A O 1
ATOM 1832 N N . PHE A 1 238 ? 4.757 -6.347 -9.036 1.00 75.06 238 PHE A N 1
ATOM 1833 C CA . PHE A 1 238 ? 4.999 -7.671 -9.617 1.00 75.06 238 PHE A CA 1
ATOM 1834 C C . PHE A 1 238 ? 3.883 -8.685 -9.337 1.00 75.06 238 PHE A C 1
ATOM 1836 O O . PHE A 1 238 ? 4.067 -9.889 -9.509 1.00 75.06 238 PHE A O 1
ATOM 1843 N N . GLY A 1 239 ? 2.707 -8.218 -8.912 1.00 73.50 239 GLY A N 1
ATOM 1844 C CA . GLY A 1 239 ? 1.523 -9.058 -8.736 1.00 73.50 239 GLY A CA 1
ATOM 1845 C C . GLY A 1 239 ? 1.513 -9.903 -7.459 1.00 73.50 239 GLY A C 1
ATOM 1846 O O . GLY A 1 239 ? 0.579 -10.686 -7.275 1.00 73.50 239 GLY A O 1
ATOM 1847 N N . LYS A 1 240 ? 2.505 -9.741 -6.573 1.00 78.62 240 LYS A N 1
ATOM 1848 C CA . LYS A 1 240 ? 2.524 -10.373 -5.245 1.00 78.62 240 LYS A CA 1
ATOM 1849 C C . LYS A 1 240 ? 1.542 -9.662 -4.308 1.00 78.62 240 LYS A C 1
ATOM 1851 O O . LYS A 1 240 ? 1.299 -8.473 -4.509 1.00 78.62 240 LYS A O 1
ATOM 1856 N N . PRO A 1 241 ? 0.981 -10.336 -3.290 1.00 81.38 241 PRO A N 1
ATOM 1857 C CA . PRO A 1 241 ? 0.189 -9.662 -2.265 1.00 81.38 241 PRO A CA 1
ATOM 1858 C C . PRO A 1 241 ? 0.990 -8.535 -1.601 1.00 81.38 241 PRO A C 1
ATOM 1860 O O . PRO A 1 241 ? 2.169 -8.704 -1.292 1.00 81.38 241 PRO A O 1
ATOM 1863 N N . ASN A 1 242 ? 0.364 -7.377 -1.396 1.00 83.06 242 ASN A N 1
ATOM 1864 C CA . ASN A 1 242 ? 1.002 -6.271 -0.687 1.00 83.06 242 ASN A CA 1
ATOM 1865 C C . ASN A 1 242 ? 0.973 -6.550 0.827 1.00 83.06 242 ASN A C 1
ATOM 1867 O O . ASN A 1 242 ? -0.083 -6.478 1.461 1.00 83.06 242 ASN A O 1
ATOM 1871 N N . HIS A 1 243 ? 2.137 -6.866 1.399 1.00 85.38 243 HIS A N 1
ATOM 1872 C CA . HIS A 1 243 ? 2.270 -7.193 2.820 1.00 85.38 243 HIS A CA 1
ATOM 1873 C C . HIS A 1 243 ? 1.887 -6.030 3.743 1.00 85.38 243 HIS A C 1
ATOM 1875 O O . HIS A 1 243 ? 1.164 -6.268 4.706 1.00 85.38 243 HIS A O 1
ATOM 1881 N N . ARG A 1 244 ? 2.252 -4.783 3.407 1.00 83.62 244 ARG A N 1
ATOM 1882 C CA . ARG A 1 244 ? 1.872 -3.591 4.194 1.00 83.62 244 ARG A CA 1
ATOM 1883 C C . ARG A 1 244 ? 0.357 -3.455 4.286 1.00 83.62 244 ARG A C 1
ATOM 1885 O O . ARG A 1 244 ? -0.191 -3.248 5.363 1.00 83.62 244 ARG A O 1
ATOM 1892 N N . ARG A 1 245 ? -0.345 -3.649 3.163 1.00 88.44 245 ARG A N 1
ATOM 1893 C CA . ARG A 1 245 ? -1.813 -3.642 3.154 1.00 88.44 245 ARG A CA 1
ATOM 1894 C C . ARG A 1 245 ? -2.389 -4.751 4.030 1.00 88.44 245 ARG A C 1
ATOM 1896 O O . ARG A 1 245 ? -3.360 -4.509 4.737 1.00 88.44 245 ARG A O 1
ATOM 1903 N N . ILE A 1 246 ? -1.840 -5.963 3.943 1.00 89.88 246 ILE A N 1
ATOM 1904 C CA . ILE A 1 246 ? -2.302 -7.109 4.737 1.00 89.88 246 ILE A CA 1
ATOM 1905 C C . ILE A 1 246 ? -2.113 -6.842 6.234 1.00 89.88 246 ILE A C 1
ATOM 1907 O O . ILE A 1 246 ? -3.029 -7.090 7.012 1.00 89.88 246 ILE A O 1
ATOM 1911 N N . GLU A 1 247 ? -0.958 -6.315 6.633 1.00 90.38 247 GLU A N 1
ATOM 1912 C CA . GLU A 1 247 ? -0.658 -5.962 8.022 1.00 90.38 247 GLU A CA 1
ATOM 1913 C C . GLU A 1 247 ? -1.582 -4.862 8.541 1.00 90.38 247 GLU A C 1
ATOM 1915 O O . GLU A 1 247 ? -2.180 -5.032 9.602 1.00 90.38 247 GLU A O 1
ATOM 1920 N N . ALA A 1 248 ? -1.784 -3.795 7.764 1.00 91.19 248 ALA A N 1
ATOM 1921 C CA . ALA A 1 248 ? -2.721 -2.730 8.106 1.00 91.19 248 ALA A CA 1
ATOM 1922 C C . ALA A 1 248 ? -4.161 -3.260 8.231 1.00 91.19 248 ALA A C 1
ATOM 1924 O O . ALA A 1 248 ? -4.865 -2.959 9.193 1.00 91.19 248 ALA A O 1
ATOM 1925 N N . LEU A 1 249 ? -4.595 -4.127 7.308 1.00 93.19 249 LEU A N 1
ATOM 1926 C CA . LEU A 1 249 ? -5.921 -4.745 7.356 1.00 93.19 249 LEU A CA 1
ATOM 1927 C C . LEU A 1 249 ? -6.099 -5.618 8.604 1.00 93.19 249 LEU A C 1
ATOM 1929 O O . LEU A 1 249 ? -7.113 -5.507 9.294 1.00 93.19 249 LEU A O 1
ATOM 1933 N N . ARG A 1 250 ? -5.100 -6.452 8.914 1.00 94.19 250 ARG A N 1
ATOM 1934 C CA . ARG A 1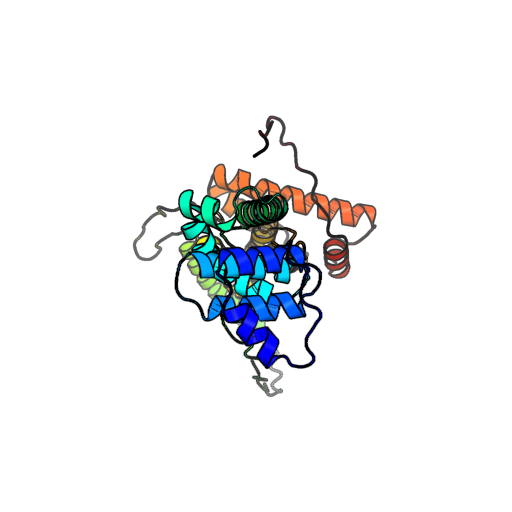 250 ? -5.078 -7.295 10.114 1.00 94.19 250 ARG A CA 1
ATOM 1935 C C . ARG A 1 250 ? -5.157 -6.445 11.372 1.00 94.19 250 ARG A C 1
ATOM 1937 O O . ARG A 1 250 ? -6.010 -6.705 12.218 1.00 94.19 250 ARG A O 1
ATOM 1944 N N . ALA A 1 251 ? -4.300 -5.432 11.479 1.00 92.12 251 ALA A N 1
ATOM 1945 C CA . ALA A 1 251 ? -4.234 -4.548 12.634 1.00 92.12 251 ALA A CA 1
ATOM 1946 C C . ALA A 1 251 ? -5.556 -3.798 12.838 1.00 92.12 251 ALA A C 1
ATOM 1948 O O . ALA A 1 251 ? -6.072 -3.764 13.951 1.00 92.12 251 ALA A O 1
ATOM 1949 N N . GLY A 1 252 ? -6.138 -3.262 11.761 1.00 93.38 252 GLY A N 1
ATOM 1950 C CA . GLY A 1 252 ? -7.399 -2.528 11.807 1.00 93.38 252 GLY A CA 1
ATOM 1951 C C . GLY A 1 252 ? -8.577 -3.382 12.273 1.00 93.38 252 GLY A C 1
ATOM 1952 O O . GLY A 1 252 ? -9.279 -2.991 13.206 1.00 93.38 252 GLY A O 1
ATOM 1953 N N . LEU A 1 253 ? -8.764 -4.562 11.668 1.00 93.75 253 LEU A N 1
ATOM 1954 C CA . LEU A 1 253 ? -9.875 -5.464 11.998 1.00 93.75 253 LEU A CA 1
ATOM 1955 C C . LEU A 1 253 ? -9.706 -6.131 13.370 1.00 93.75 253 LEU A C 1
ATOM 1957 O O . LEU A 1 253 ? -10.678 -6.266 14.105 1.00 93.75 253 LEU A O 1
ATOM 1961 N N . SER A 1 254 ? -8.480 -6.498 13.753 1.00 91.69 254 SER A N 1
ATOM 1962 C CA . SER A 1 254 ? -8.210 -7.103 15.070 1.00 91.69 254 SER A CA 1
ATOM 1963 C C . SER A 1 254 ? -8.367 -6.109 16.222 1.00 91.69 254 SER A C 1
ATOM 1965 O O . SER A 1 254 ? -8.569 -6.511 17.363 1.00 91.69 254 SER A O 1
ATOM 1967 N N . ALA A 1 255 ? -8.260 -4.809 15.934 1.00 89.31 255 ALA A N 1
ATOM 1968 C CA . ALA A 1 255 ? -8.404 -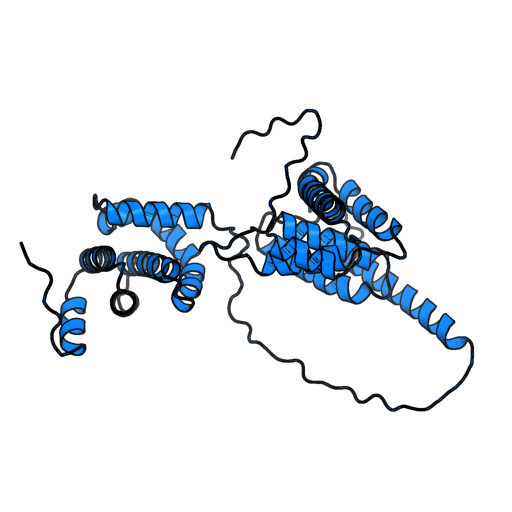3.745 16.919 1.00 89.31 255 ALA A CA 1
ATOM 1969 C C . ALA A 1 255 ? -9.854 -3.256 17.092 1.00 89.31 255 ALA A C 1
ATOM 1971 O O . ALA A 1 255 ? -10.071 -2.295 17.835 1.00 89.31 255 ALA A O 1
ATOM 1972 N N . LEU A 1 256 ? -10.838 -3.885 16.431 1.00 88.31 256 LEU A N 1
ATOM 1973 C CA . LEU A 1 256 ? -12.249 -3.541 16.608 1.00 88.31 256 LEU A CA 1
ATOM 1974 C C . LEU A 1 256 ? -12.656 -3.755 18.084 1.00 88.31 256 LEU A C 1
ATOM 1976 O O . LEU A 1 256 ? -12.575 -4.876 18.589 1.00 88.31 256 LEU A O 1
ATOM 1980 N N . PRO A 1 257 ? -13.075 -2.702 18.810 1.00 79.81 257 PRO A N 1
ATOM 1981 C CA . PRO A 1 257 ? -13.404 -2.797 20.225 1.00 79.81 257 PRO A CA 1
ATOM 1982 C C . PRO A 1 257 ? -14.707 -3.574 20.437 1.00 79.81 257 PRO A C 1
ATOM 1984 O O . PRO A 1 257 ? -15.779 -3.132 20.030 1.00 79.81 257 PRO A O 1
ATOM 1987 N N . SER A 1 258 ? -14.621 -4.704 21.141 1.00 80.50 258 SER A N 1
ATOM 1988 C CA . SER A 1 258 ? -15.782 -5.496 21.567 1.00 80.50 258 SER A CA 1
ATOM 1989 C C . SER A 1 258 ? -16.483 -4.914 22.801 1.00 80.50 258 SER A C 1
ATOM 1991 O O . SER A 1 258 ? -17.665 -5.151 23.021 1.00 80.50 258 SER A O 1
ATOM 1993 N N . ASP A 1 259 ? -15.745 -4.171 23.629 1.00 81.94 259 ASP A N 1
ATOM 1994 C CA . ASP A 1 259 ? -16.164 -3.665 24.939 1.00 81.94 259 ASP A CA 1
ATOM 1995 C C . ASP A 1 259 ? -16.654 -2.210 24.909 1.00 81.94 259 ASP A C 1
ATOM 1997 O O . ASP A 1 259 ? -17.437 -1.800 25.766 1.00 81.94 259 ASP A O 1
ATOM 2001 N N . ARG A 1 260 ? -16.173 -1.410 23.947 1.00 80.31 260 ARG A N 1
ATOM 2002 C CA . ARG A 1 260 ? -16.447 0.035 23.844 1.00 80.31 260 ARG A CA 1
ATOM 2003 C C . ARG A 1 260 ? -16.615 0.487 22.387 1.00 80.31 260 ARG A C 1
ATOM 2005 O O . ARG A 1 260 ? -15.726 1.171 21.863 1.00 80.31 260 ARG A O 1
ATOM 2012 N N . PRO A 1 261 ? -17.737 0.147 21.731 1.00 80.00 261 PRO A N 1
ATOM 2013 C CA . PRO A 1 261 ? -17.975 0.494 20.328 1.00 80.00 261 PRO A CA 1
ATOM 2014 C C . PRO A 1 261 ? -17.980 2.010 20.081 1.00 80.00 261 PRO A C 1
ATOM 2016 O O . PRO A 1 261 ? -17.528 2.457 19.029 1.00 80.00 261 PRO A O 1
ATOM 2019 N N . ASP A 1 262 ? -18.374 2.809 21.078 1.00 84.25 262 ASP A N 1
ATOM 2020 C CA . ASP A 1 262 ? -18.403 4.277 20.994 1.00 84.25 262 ASP A CA 1
ATOM 2021 C C . ASP A 1 262 ? -17.039 4.885 20.642 1.00 84.25 262 ASP A C 1
ATOM 2023 O O . ASP A 1 262 ? -16.973 5.943 20.023 1.00 84.25 262 ASP A O 1
ATOM 2027 N N . SER A 1 263 ? -15.938 4.203 20.979 1.00 85.38 263 SER A N 1
ATOM 2028 C CA . SER A 1 263 ? -14.593 4.672 20.632 1.00 85.38 263 SER A CA 1
ATOM 2029 C C . SER A 1 263 ? -14.327 4.696 19.124 1.00 85.38 263 SER A C 1
ATOM 2031 O O . SER A 1 263 ? -13.620 5.590 18.658 1.00 85.38 263 SER A O 1
ATOM 2033 N N . LEU A 1 264 ? -14.925 3.779 18.351 1.00 84.25 264 LEU A N 1
ATOM 2034 C CA . LEU A 1 264 ? -14.891 3.835 16.886 1.00 84.25 264 LEU A CA 1
ATOM 2035 C C . LEU A 1 264 ? -15.718 5.006 16.366 1.00 84.25 264 LEU A C 1
ATOM 2037 O O . LEU A 1 264 ? -15.274 5.693 15.455 1.00 84.25 264 LEU A O 1
ATOM 2041 N N . ALA A 1 265 ? -16.895 5.246 16.950 1.00 84.12 265 ALA A N 1
ATOM 2042 C CA . ALA A 1 265 ? -17.766 6.346 16.547 1.00 84.12 265 ALA A CA 1
ATOM 2043 C C . ALA A 1 265 ? -17.119 7.709 16.831 1.00 84.12 265 ALA A C 1
ATOM 2045 O O . ALA A 1 265 ? -17.152 8.591 15.982 1.00 84.12 265 ALA A O 1
ATOM 2046 N N . THR A 1 266 ? -16.460 7.872 17.983 1.00 85.19 266 THR A N 1
ATOM 2047 C CA . THR A 1 266 ? -15.704 9.098 18.289 1.00 85.19 266 THR A CA 1
ATOM 2048 C C . THR A 1 266 ? -14.519 9.278 17.340 1.00 85.19 266 THR A C 1
ATOM 2050 O O . THR A 1 266 ? -14.286 10.383 16.862 1.00 85.19 266 THR A O 1
ATOM 2053 N N . ALA A 1 267 ? -13.787 8.202 17.027 1.00 85.44 267 ALA A N 1
ATOM 2054 C CA . ALA A 1 267 ? -12.709 8.259 16.044 1.00 85.44 267 ALA A CA 1
ATOM 2055 C C . ALA A 1 267 ? -13.231 8.636 14.647 1.00 85.44 267 ALA A C 1
ATOM 2057 O O . ALA A 1 267 ? -12.629 9.475 13.991 1.00 85.44 267 ALA A O 1
ATOM 2058 N N . ALA A 1 268 ? -14.362 8.063 14.220 1.00 81.75 268 ALA A N 1
ATOM 2059 C CA . ALA A 1 268 ? -15.040 8.407 12.971 1.00 81.75 268 ALA A CA 1
ATOM 2060 C C . ALA A 1 268 ? -15.478 9.880 12.936 1.00 81.75 268 ALA A C 1
ATOM 2062 O O . ALA A 1 268 ? -15.234 10.555 11.941 1.00 81.75 268 ALA A O 1
ATOM 2063 N N . GLY A 1 269 ? -16.036 10.397 14.036 1.00 80.81 269 GLY A N 1
ATOM 2064 C CA . GLY A 1 269 ? -16.454 11.796 14.147 1.00 80.81 269 GLY A CA 1
ATOM 2065 C C . GLY A 1 269 ? -15.309 12.788 13.931 1.00 80.81 269 GLY A C 1
ATOM 2066 O O . GLY A 1 269 ? -15.491 13.779 13.233 1.00 80.81 269 GLY A O 1
ATOM 2067 N N . LEU A 1 270 ? -14.101 12.481 14.423 1.00 78.81 270 LEU A N 1
ATOM 2068 C CA . LEU A 1 270 ? -12.920 13.315 14.156 1.00 78.81 270 LEU A CA 1
ATOM 2069 C C . LEU A 1 270 ? -12.595 13.411 12.658 1.00 78.81 270 LEU A C 1
ATOM 2071 O O . LEU A 1 270 ? -12.137 14.453 12.206 1.00 78.81 270 LEU A O 1
ATOM 2075 N N . PHE A 1 271 ? -12.848 12.354 11.881 1.00 73.94 271 PHE A N 1
ATOM 2076 C CA . PHE A 1 271 ? -12.649 12.377 10.429 1.00 73.94 271 PHE A CA 1
ATOM 2077 C C . PHE A 1 271 ? -13.740 13.144 9.689 1.00 73.94 271 PHE A C 1
ATOM 2079 O O . PHE A 1 271 ? -13.459 13.792 8.683 1.00 73.94 271 PHE A O 1
ATOM 2086 N N . GLU A 1 272 ? -14.980 13.070 10.168 1.00 74.75 272 GLU A N 1
ATOM 2087 C CA . GLU A 1 272 ? -16.093 13.833 9.599 1.00 74.75 272 GLU A CA 1
ATOM 2088 C C . GLU A 1 272 ? -15.876 15.344 9.770 1.00 74.75 272 GLU A C 1
ATOM 2090 O O . GLU A 1 272 ? -16.154 16.117 8.850 1.00 74.75 272 GLU A O 1
ATOM 2095 N N . GLU A 1 273 ? -15.304 15.762 10.903 1.00 75.94 273 GLU A N 1
ATOM 2096 C CA . GLU A 1 273 ? -14.978 17.163 11.195 1.00 75.94 273 GLU A CA 1
ATOM 2097 C C . GLU A 1 273 ? -13.877 17.749 10.286 1.00 75.94 273 GLU A C 1
ATOM 2099 O O . GLU A 1 273 ? -13.819 18.968 10.117 1.00 75.94 273 GLU A O 1
ATOM 2104 N N . GLU A 1 274 ? -13.048 16.921 9.630 1.00 71.12 274 GLU A N 1
ATOM 2105 C CA . GLU A 1 274 ? -12.034 17.390 8.665 1.00 71.12 274 GLU A CA 1
ATOM 2106 C C . GLU A 1 274 ? -12.635 17.839 7.312 1.00 71.12 274 GLU A C 1
ATOM 2108 O O . GLU A 1 274 ? -11.959 18.500 6.516 1.00 71.12 274 GLU A O 1
ATOM 2113 N N . GLY A 1 275 ? -13.904 17.511 7.042 1.00 71.62 275 GLY A N 1
ATOM 2114 C CA . GLY A 1 275 ? -14.665 17.987 5.884 1.00 71.62 275 GLY A CA 1
ATOM 2115 C C . GLY A 1 275 ? -14.865 16.974 4.747 1.00 71.62 275 GLY A C 1
ATOM 2116 O O . GLY A 1 275 ? -14.373 15.845 4.759 1.00 71.62 275 GLY A O 1
ATOM 2117 N N . GLU A 1 276 ? -15.608 17.394 3.716 1.00 74.69 276 GLU A N 1
ATOM 2118 C CA . GLU A 1 276 ? -16.144 16.512 2.659 1.00 74.69 276 GLU A CA 1
ATOM 2119 C C . GLU A 1 276 ? -15.077 15.697 1.911 1.00 74.69 276 GLU A C 1
ATOM 2121 O O . GLU A 1 276 ? -15.288 14.525 1.601 1.00 74.69 276 GLU A O 1
ATOM 2126 N N . ALA A 1 277 ? -13.904 16.284 1.654 1.00 71.56 277 ALA A N 1
ATOM 2127 C CA . ALA A 1 277 ? -12.821 15.602 0.944 1.00 71.56 277 ALA A CA 1
ATOM 2128 C C . ALA A 1 277 ? -12.250 14.407 1.729 1.00 71.56 277 ALA A C 1
ATOM 2130 O O . ALA A 1 277 ? -11.740 13.458 1.130 1.00 71.56 277 ALA A O 1
ATOM 2131 N N . VAL A 1 278 ? -12.308 14.452 3.062 1.00 72.75 278 VAL A N 1
ATOM 2132 C CA . VAL A 1 278 ? -11.870 13.357 3.935 1.00 72.75 278 VAL A CA 1
ATOM 2133 C C . VAL A 1 278 ? -12.957 12.293 4.010 1.00 72.75 278 VAL A C 1
ATOM 2135 O O . VAL A 1 278 ? -12.655 11.114 3.830 1.00 72.75 278 VAL A O 1
ATOM 2138 N N . ILE A 1 279 ? -14.221 12.703 4.126 1.00 76.81 279 ILE A N 1
ATOM 2139 C CA . ILE A 1 279 ? -15.382 11.803 4.079 1.00 76.81 279 ILE A CA 1
ATOM 2140 C C . ILE A 1 279 ? -15.381 10.959 2.789 1.00 76.81 279 ILE A C 1
ATOM 2142 O O . ILE A 1 279 ? -15.527 9.738 2.860 1.00 76.81 279 ILE A O 1
ATOM 2146 N N . GLU A 1 280 ? -15.118 11.562 1.619 1.00 77.00 280 GLU A N 1
ATOM 2147 C CA . GLU A 1 280 ? -15.029 10.827 0.341 1.00 77.00 280 GLU A CA 1
ATOM 2148 C C . GLU A 1 280 ? -13.932 9.743 0.378 1.00 77.00 280 GLU A C 1
ATOM 2150 O O . GLU A 1 280 ? -14.108 8.628 -0.116 1.00 77.00 280 GLU A O 1
ATOM 2155 N N . ARG A 1 281 ? -12.784 10.030 1.006 1.00 77.25 281 ARG A N 1
ATOM 2156 C CA . ARG A 1 281 ? -11.692 9.049 1.152 1.00 77.25 281 ARG A CA 1
ATOM 2157 C C . ARG A 1 281 ? -12.080 7.917 2.103 1.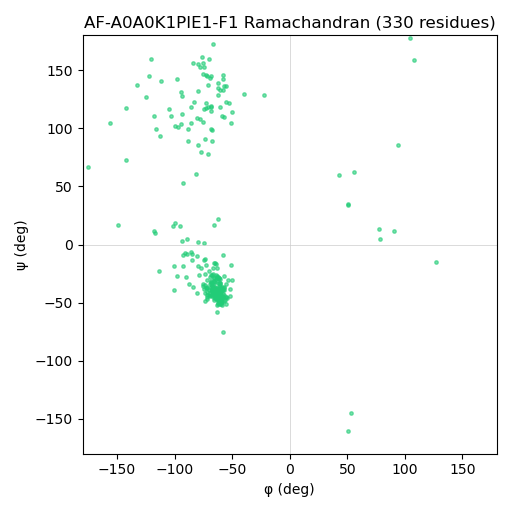00 77.25 281 ARG A C 1
ATOM 2159 O O . ARG A 1 281 ? -11.692 6.768 1.880 1.00 77.25 281 ARG A O 1
ATOM 2166 N N . PHE A 1 282 ? -12.869 8.221 3.129 1.00 82.88 282 PHE A N 1
ATOM 2167 C CA . PHE A 1 282 ? -13.356 7.252 4.107 1.00 82.88 282 PHE A CA 1
ATOM 2168 C C . PHE A 1 282 ? -14.434 6.304 3.575 1.00 82.88 282 PHE A C 1
ATOM 2170 O O . PHE A 1 282 ? -14.592 5.215 4.126 1.00 82.88 282 PHE A O 1
ATOM 2177 N N . GLN A 1 283 ? -15.090 6.616 2.454 1.00 83.81 283 GLN A N 1
ATOM 2178 C CA . GLN A 1 283 ? -16.050 5.711 1.806 1.00 83.81 283 GLN A CA 1
ATOM 2179 C C . GLN A 1 283 ? -15.466 4.309 1.558 1.00 83.81 283 GLN A C 1
ATOM 2181 O O . GLN A 1 283 ? -16.139 3.304 1.788 1.00 83.81 283 GLN A O 1
ATOM 2186 N N . LYS A 1 284 ? -14.183 4.218 1.181 1.00 85.62 284 LYS A N 1
ATOM 2187 C CA . LYS A 1 284 ? -13.493 2.931 0.982 1.00 85.62 284 LYS A CA 1
ATOM 2188 C C . LYS A 1 284 ? -13.337 2.119 2.270 1.00 85.62 284 LYS A C 1
ATOM 2190 O O . LYS A 1 284 ? -13.280 0.891 2.221 1.00 85.62 284 LYS A O 1
ATOM 2195 N N . VAL A 1 285 ? -13.255 2.785 3.422 1.00 89.38 285 VAL A N 1
ATOM 2196 C CA . VAL A 1 285 ? -13.223 2.124 4.733 1.00 89.38 285 VAL A CA 1
ATOM 2197 C C . VAL A 1 285 ? -14.584 1.505 5.026 1.00 89.38 285 VAL A C 1
ATOM 2199 O O . VAL A 1 285 ? -14.651 0.341 5.417 1.00 89.38 285 VAL A O 1
ATOM 2202 N N . SER A 1 286 ? -15.669 2.235 4.759 1.00 87.94 286 SER A N 1
ATOM 2203 C CA . SER A 1 286 ? -17.034 1.716 4.889 1.00 87.94 286 SER A CA 1
ATOM 2204 C C . SER A 1 286 ? -17.289 0.533 3.949 1.00 87.94 286 SER A C 1
ATOM 2206 O O . SER A 1 286 ? -17.839 -0.478 4.379 1.00 87.94 286 SER A O 1
ATOM 2208 N N . GLU A 1 287 ? -16.844 0.612 2.690 1.00 89.19 287 GLU A N 1
ATOM 2209 C CA . GLU A 1 287 ? -16.902 -0.498 1.723 1.00 89.19 287 GLU A CA 1
ATOM 2210 C C . GLU A 1 287 ? -16.200 -1.750 2.254 1.00 89.19 287 GLU A C 1
ATOM 2212 O O . GLU A 1 287 ? -16.746 -2.855 2.212 1.00 89.19 287 GLU A O 1
ATOM 2217 N N . LEU A 1 288 ? -14.990 -1.567 2.785 1.00 91.25 288 LEU A N 1
ATOM 2218 C CA . LEU A 1 288 ? -14.176 -2.640 3.333 1.00 91.25 288 LEU A CA 1
ATOM 2219 C C . LEU A 1 288 ? -14.821 -3.282 4.566 1.00 91.25 288 LEU A C 1
ATOM 2221 O O . LEU A 1 288 ? -14.842 -4.509 4.663 1.00 91.25 288 LEU A O 1
ATOM 2225 N N . LEU A 1 289 ? -15.362 -2.477 5.484 1.00 91.81 289 LEU A N 1
ATOM 2226 C CA . LEU A 1 289 ? -16.057 -2.966 6.675 1.00 91.81 289 LEU A CA 1
ATOM 2227 C C . LEU A 1 289 ? -17.338 -3.723 6.312 1.00 91.81 289 LEU A C 1
ATOM 2229 O O . LEU A 1 289 ? -17.601 -4.785 6.874 1.00 91.81 289 LEU A O 1
ATOM 2233 N N . LEU A 1 290 ? -18.115 -3.229 5.346 1.00 91.88 290 LEU A N 1
ATOM 2234 C CA . LEU A 1 290 ? -19.326 -3.913 4.895 1.00 91.88 290 LEU A CA 1
ATOM 2235 C C . LEU A 1 290 ? -19.018 -5.230 4.174 1.00 91.88 290 LEU A C 1
ATOM 2237 O O . LEU A 1 290 ? -19.732 -6.209 4.401 1.00 91.88 290 LEU A O 1
ATOM 2241 N N . ASP A 1 291 ? -17.963 -5.304 3.351 1.00 92.69 291 ASP A N 1
ATOM 2242 C CA . ASP A 1 291 ? -17.548 -6.590 2.765 1.00 92.69 291 ASP A CA 1
ATOM 2243 C C . ASP A 1 291 ? -17.061 -7.570 3.839 1.00 92.69 291 ASP A C 1
ATOM 2245 O O . ASP A 1 291 ? -17.410 -8.750 3.771 1.00 92.69 291 ASP A O 1
ATOM 2249 N N . TYR A 1 292 ? -16.339 -7.093 4.860 1.00 94.00 292 TYR A N 1
ATOM 2250 C CA . TYR A 1 292 ? -15.906 -7.924 5.986 1.00 94.00 292 TYR A CA 1
ATOM 2251 C C . TYR A 1 292 ? -17.094 -8.486 6.778 1.00 94.00 292 TYR A C 1
ATOM 2253 O O . TYR A 1 292 ? -17.205 -9.699 6.947 1.00 94.00 292 TYR A O 1
ATOM 2261 N N . VAL A 1 293 ? -18.044 -7.640 7.185 1.00 93.56 293 VAL A N 1
ATOM 2262 C CA . VAL A 1 293 ? -19.249 -8.086 7.909 1.00 93.56 293 VAL A CA 1
ATOM 2263 C C . VAL A 1 293 ? -20.077 -9.046 7.054 1.00 93.56 293 VAL A C 1
ATOM 2265 O O . VAL A 1 293 ? -20.549 -10.072 7.547 1.00 93.56 293 VAL A O 1
ATOM 2268 N N . ARG A 1 294 ? -20.213 -8.774 5.750 1.00 93.62 294 ARG A N 1
ATOM 2269 C CA . ARG A 1 294 ? -20.879 -9.687 4.813 1.00 93.62 294 ARG A CA 1
ATOM 2270 C C . ARG A 1 294 ? -20.157 -11.031 4.725 1.00 93.62 294 ARG A C 1
ATOM 2272 O O . ARG A 1 294 ? -20.815 -12.069 4.684 1.00 93.62 294 ARG A O 1
ATOM 2279 N N . PHE A 1 295 ? -18.828 -11.030 4.673 1.00 94.38 295 PHE A N 1
ATOM 2280 C CA . PHE A 1 295 ? -18.021 -12.247 4.673 1.00 94.38 295 PHE A CA 1
ATOM 2281 C C . PHE A 1 295 ? -18.246 -13.068 5.946 1.00 94.38 295 PHE A C 1
ATOM 2283 O O . PHE A 1 295 ? -18.527 -14.263 5.844 1.00 94.38 295 PHE A O 1
ATOM 2290 N N . CYS A 1 296 ? -18.191 -12.425 7.115 1.00 95.62 296 CYS A N 1
ATOM 2291 C CA . CYS A 1 296 ? -18.458 -13.058 8.404 1.00 95.62 296 CYS A CA 1
ATOM 2292 C C . CYS A 1 296 ? -19.871 -13.645 8.457 1.00 95.62 296 CYS A C 1
ATOM 2294 O O . CYS A 1 296 ? -20.032 -14.804 8.824 1.00 95.62 296 CYS A O 1
ATOM 2296 N N . SER A 1 297 ? -20.878 -12.900 7.989 1.00 95.75 297 SER A N 1
ATOM 2297 C CA . SER A 1 297 ? -22.267 -13.366 7.921 1.00 95.75 297 SER A CA 1
ATOM 2298 C C . SER A 1 297 ? -22.433 -14.608 7.038 1.00 95.75 297 SER A C 1
ATOM 2300 O O . SER A 1 297 ? -23.093 -15.554 7.453 1.00 95.75 297 SER A O 1
ATOM 2302 N N . ILE A 1 298 ? -21.812 -14.646 5.852 1.00 94.25 298 ILE A N 1
ATOM 2303 C CA . ILE A 1 298 ? -21.880 -15.807 4.943 1.00 94.25 298 ILE A CA 1
ATOM 2304 C C . ILE A 1 298 ? -21.189 -17.039 5.544 1.00 94.25 298 ILE A C 1
ATOM 2306 O O . ILE A 1 298 ? -21.581 -18.165 5.249 1.00 94.25 298 ILE A O 1
ATOM 2310 N N . ARG A 1 299 ? -20.140 -16.835 6.346 1.00 94.38 299 ARG A N 1
ATOM 2311 C CA . ARG A 1 299 ? -19.373 -17.914 6.982 1.00 94.38 299 ARG A CA 1
ATOM 2312 C C . ARG A 1 299 ? -19.837 -18.265 8.393 1.00 94.38 299 ARG A C 1
ATOM 2314 O O . ARG A 1 299 ? -19.189 -19.096 9.018 1.00 94.38 299 ARG A O 1
ATOM 2321 N N . GLU A 1 300 ? -20.904 -17.632 8.880 1.00 95.12 300 GLU A N 1
ATOM 2322 C CA . GLU A 1 300 ? -21.382 -17.768 10.264 1.00 95.12 300 GLU A CA 1
ATOM 2323 C C . GLU A 1 300 ? -20.254 -17.554 11.296 1.00 95.12 300 GLU A C 1
ATOM 2325 O O . GLU A 1 300 ? -20.198 -18.197 12.341 1.00 95.12 300 GLU A O 1
ATOM 2330 N N . ALA A 1 301 ? -19.320 -16.652 10.980 1.00 94.12 301 ALA A N 1
ATOM 2331 C CA . ALA A 1 301 ? -18.163 -16.345 11.808 1.00 94.12 301 ALA A CA 1
ATOM 2332 C C . ALA A 1 301 ? -18.414 -15.086 12.645 1.00 94.12 301 ALA A C 1
ATOM 2334 O O . ALA A 1 301 ? -18.994 -14.114 12.158 1.00 94.12 301 ALA A O 1
ATOM 2335 N N . ASP A 1 302 ? -17.922 -15.079 13.884 1.00 93.62 302 ASP A N 1
ATOM 2336 C CA . ASP A 1 302 ? -17.913 -13.882 14.724 1.00 93.62 302 ASP A CA 1
ATOM 2337 C C . ASP A 1 302 ? -16.919 -12.849 14.147 1.00 93.62 302 ASP A C 1
ATOM 2339 O O . ASP A 1 302 ? -15.725 -13.152 14.056 1.00 93.62 302 ASP A O 1
ATOM 2343 N N . PRO A 1 303 ? -17.368 -11.640 13.748 1.00 91.12 303 PRO A N 1
ATOM 2344 C CA . PRO A 1 303 ? -16.501 -10.614 13.168 1.00 91.12 303 PRO A CA 1
ATOM 2345 C C . PRO A 1 303 ? -15.434 -10.082 14.132 1.00 91.12 303 PRO A C 1
ATOM 2347 O O . PRO A 1 303 ? -14.468 -9.474 13.671 1.00 91.12 303 PRO A O 1
ATOM 2350 N N . LEU A 1 304 ? -15.582 -10.298 15.441 1.00 90.81 304 LEU A N 1
ATOM 2351 C CA . LEU A 1 304 ? -14.610 -9.884 16.456 1.00 90.81 304 LEU A CA 1
ATOM 2352 C C . LEU A 1 304 ? -13.598 -10.990 16.782 1.00 90.81 304 LEU A C 1
ATOM 2354 O O . LEU A 1 304 ? -12.613 -10.748 17.479 1.00 90.81 304 LEU A O 1
ATOM 2358 N N . HIS A 1 305 ? -13.809 -12.206 16.275 1.00 92.12 305 HIS A N 1
ATOM 2359 C CA . HIS A 1 305 ? -12.908 -13.320 16.524 1.00 92.12 305 HIS A CA 1
ATOM 2360 C C . HIS A 1 305 ? -11.668 -13.241 15.607 1.00 92.12 305 HIS A C 1
ATOM 2362 O O . HIS A 1 305 ? -11.825 -13.133 14.387 1.00 92.12 305 HIS A O 1
ATOM 2368 N N . PRO A 1 306 ? -10.430 -13.399 16.126 1.00 91.19 306 PRO A N 1
ATOM 2369 C CA . PRO A 1 306 ? -9.204 -13.302 15.320 1.00 91.19 306 PRO A CA 1
ATOM 2370 C C . PRO A 1 306 ? -9.178 -14.244 14.106 1.00 91.19 306 PRO A C 1
ATOM 2372 O O . PRO A 1 306 ? -8.687 -13.895 13.036 1.00 91.19 306 PRO A O 1
ATOM 2375 N N . GLY A 1 307 ? -9.772 -15.435 14.241 1.00 93.19 307 GLY A N 1
ATOM 2376 C CA . GLY A 1 307 ? -9.882 -16.394 13.137 1.00 93.19 307 GLY A CA 1
ATOM 2377 C C . GLY A 1 307 ? -10.716 -15.898 11.946 1.00 93.19 307 GLY A C 1
ATOM 2378 O O . GLY A 1 307 ? -10.450 -16.300 10.816 1.00 93.19 307 GLY A O 1
ATOM 2379 N N . ALA A 1 308 ? -11.695 -15.011 12.164 1.00 94.31 308 ALA A N 1
ATOM 2380 C CA . ALA A 1 308 ? -12.471 -14.416 11.076 1.00 94.31 308 ALA A CA 1
ATOM 2381 C C . ALA A 1 308 ? -11.636 -13.407 10.273 1.00 94.31 308 ALA A C 1
ATOM 2383 O O . ALA A 1 308 ? -11.740 -13.368 9.044 1.00 94.31 308 ALA A O 1
ATOM 2384 N N . VAL A 1 309 ? -10.765 -12.654 10.955 1.00 94.25 309 VAL A N 1
ATOM 2385 C CA . VAL A 1 309 ? -9.839 -11.692 10.343 1.00 94.25 309 VAL A CA 1
ATOM 2386 C C . VAL A 1 309 ? -8.853 -12.403 9.418 1.00 94.25 309 VAL A C 1
ATOM 2388 O O . VAL A 1 309 ? -8.760 -12.048 8.243 1.00 94.25 309 VAL A O 1
ATOM 2391 N N . GLU A 1 310 ? -8.167 -13.444 9.902 1.00 94.56 310 GLU A N 1
ATOM 2392 C CA . GLU A 1 310 ? -7.216 -14.195 9.069 1.00 94.56 310 GLU A CA 1
ATOM 2393 C C . GLU A 1 310 ? -7.913 -14.856 7.877 1.00 94.56 310 GLU A C 1
ATOM 2395 O O . GLU A 1 310 ? -7.459 -14.723 6.741 1.00 94.56 310 GLU A O 1
ATOM 2400 N N . ALA A 1 311 ? -9.080 -15.471 8.094 1.00 93.19 311 ALA A N 1
ATOM 2401 C CA . ALA A 1 311 ? -9.845 -16.087 7.015 1.00 93.19 311 ALA A CA 1
ATOM 2402 C C . ALA A 1 311 ? -10.289 -15.073 5.942 1.00 93.19 311 ALA A C 1
ATOM 2404 O O . ALA A 1 311 ? -10.386 -15.424 4.762 1.00 93.19 311 ALA A O 1
ATOM 2405 N N . TYR A 1 312 ? -10.581 -13.828 6.331 1.00 94.12 312 TYR A N 1
ATOM 2406 C CA . TYR A 1 312 ? -10.920 -12.753 5.398 1.00 94.12 312 TYR A CA 1
ATOM 2407 C C . TYR A 1 312 ? -9.704 -12.276 4.595 1.00 94.12 312 TYR A C 1
ATOM 2409 O O . TYR A 1 312 ? -9.810 -12.065 3.385 1.00 94.12 312 TYR A O 1
ATOM 2417 N N . ILE A 1 313 ? -8.545 -12.150 5.247 1.00 91.69 313 ILE A N 1
ATOM 2418 C CA . ILE A 1 313 ? -7.275 -11.791 4.602 1.00 91.69 313 ILE A CA 1
ATOM 2419 C C . ILE A 1 313 ? -6.875 -12.854 3.575 1.00 91.69 313 ILE A C 1
ATOM 2421 O O . ILE A 1 313 ? -6.564 -12.515 2.434 1.00 91.69 313 ILE A O 1
ATOM 2425 N N . GLU A 1 314 ? -6.932 -14.133 3.950 1.00 90.50 314 GLU A N 1
ATOM 2426 C CA . GLU A 1 314 ? -6.619 -15.263 3.067 1.00 90.50 314 GLU A CA 1
ATOM 2427 C C . GLU A 1 314 ? -7.563 -15.354 1.867 1.00 90.50 314 GLU A C 1
ATOM 2429 O O . GLU A 1 314 ? -7.149 -15.738 0.772 1.00 90.50 314 GLU A O 1
ATOM 2434 N N . ALA A 1 315 ? -8.830 -14.971 2.050 1.00 88.50 315 ALA A N 1
ATOM 2435 C CA . ALA A 1 315 ? -9.796 -14.924 0.961 1.00 88.50 315 ALA A CA 1
ATOM 2436 C C . ALA A 1 315 ? -9.452 -13.858 -0.094 1.00 88.50 315 ALA A C 1
ATOM 2438 O O . ALA A 1 315 ? -10.021 -13.911 -1.186 1.00 88.50 315 ALA A O 1
ATOM 2439 N N . ASP A 1 316 ? -8.555 -12.910 0.226 1.00 83.62 316 ASP A N 1
ATOM 2440 C CA . ASP A 1 316 ? -8.052 -11.852 -0.653 1.00 83.62 316 ASP A CA 1
ATOM 2441 C C . ASP A 1 316 ? -9.209 -11.240 -1.466 1.00 83.62 316 ASP A C 1
ATOM 2443 O O . ASP A 1 316 ? -9.299 -11.358 -2.688 1.00 83.62 316 ASP A O 1
ATOM 2447 N N . ARG A 1 317 ? -10.208 -10.676 -0.782 1.00 79.50 317 ARG A N 1
ATOM 2448 C CA . ARG A 1 317 ? -11.433 -10.181 -1.430 1.00 79.50 317 ARG A CA 1
ATOM 2449 C C . ARG A 1 317 ? -11.259 -8.765 -1.973 1.00 79.50 317 ARG A C 1
ATOM 2451 O O . ARG A 1 317 ? -10.387 -8.006 -1.548 1.00 79.50 317 ARG A O 1
ATOM 2458 N N . LEU A 1 318 ? -12.080 -8.417 -2.964 1.00 73.31 318 LEU A N 1
ATOM 2459 C CA . LEU A 1 318 ? -12.251 -7.036 -3.411 1.00 73.31 318 LEU A CA 1
ATOM 2460 C C . LEU A 1 318 ? -13.601 -6.542 -2.872 1.00 73.31 318 LEU A C 1
ATOM 2462 O O . LEU A 1 318 ? -14.619 -7.108 -3.283 1.00 73.31 318 LEU A O 1
ATOM 2466 N N . PRO A 1 319 ? -13.628 -5.528 -1.989 1.00 76.25 319 PRO A N 1
ATOM 2467 C CA . PRO A 1 319 ? -14.880 -4.931 -1.553 1.00 76.25 319 PRO A CA 1
ATOM 2468 C C . PRO A 1 319 ? -15.668 -4.425 -2.761 1.00 76.25 319 PRO A C 1
ATOM 2470 O O . PRO A 1 319 ? -15.097 -3.843 -3.688 1.00 76.25 319 PRO A O 1
ATOM 2473 N N . ALA A 1 320 ? -16.975 -4.681 -2.773 1.00 67.00 320 ALA A N 1
ATOM 2474 C CA . ALA A 1 320 ? -17.843 -4.080 -3.773 1.00 67.00 320 ALA A CA 1
ATOM 2475 C C . ALA A 1 320 ? -17.979 -2.579 -3.468 1.00 67.00 320 ALA A C 1
ATOM 2477 O O . ALA A 1 320 ? -18.154 -2.231 -2.299 1.00 67.00 320 ALA A O 1
ATOM 2478 N N . PRO A 1 321 ? -17.925 -1.703 -4.486 1.00 64.31 321 PRO A N 1
ATOM 2479 C CA . PRO A 1 321 ? -18.080 -0.277 -4.262 1.00 64.31 321 PRO A CA 1
ATOM 2480 C C . PRO A 1 321 ? -19.464 0.023 -3.681 1.00 64.31 321 PRO A C 1
ATOM 2482 O O . PRO A 1 321 ? -20.473 -0.543 -4.121 1.00 64.31 321 PRO A O 1
ATOM 2485 N N . LEU A 1 322 ? -19.512 0.929 -2.709 1.00 61.81 322 LEU A N 1
ATOM 2486 C CA . LEU A 1 322 ? -20.754 1.472 -2.189 1.00 61.81 322 LEU A CA 1
ATOM 2487 C C . LEU A 1 322 ? -21.204 2.559 -3.150 1.00 61.81 322 LEU A C 1
ATOM 2489 O O . LEU A 1 322 ? -20.620 3.638 -3.210 1.00 61.81 322 LEU A O 1
ATOM 2493 N N . PHE A 1 323 ? -22.273 2.286 -3.890 1.00 55.03 323 PHE A N 1
ATOM 2494 C CA . PHE A 1 323 ? -22.975 3.334 -4.614 1.00 55.03 323 PHE A CA 1
ATOM 2495 C C . PHE A 1 323 ? -23.762 4.164 -3.601 1.00 55.03 323 PHE A C 1
ATOM 2497 O O . PHE A 1 323 ? -24.907 3.842 -3.278 1.00 55.03 323 PHE A O 1
ATOM 2504 N N . LEU A 1 324 ? -23.145 5.226 -3.083 1.00 51.75 324 LEU A N 1
ATOM 2505 C CA . LEU A 1 324 ? -23.906 6.300 -2.458 1.00 51.75 324 LEU A CA 1
ATOM 2506 C C . LEU A 1 324 ? -24.802 6.905 -3.549 1.00 51.75 324 LEU A C 1
ATOM 2508 O O . LEU A 1 324 ? -24.361 7.162 -4.674 1.00 51.75 324 LEU A O 1
ATOM 2512 N N . ALA A 1 325 ? -26.097 7.023 -3.261 1.00 38.38 325 ALA A N 1
ATOM 2513 C CA . ALA A 1 325 ? -27.096 7.434 -4.240 1.00 38.38 325 ALA A CA 1
ATOM 2514 C C . ALA A 1 325 ? -26.735 8.809 -4.835 1.00 38.38 325 ALA A C 1
ATOM 2516 O O . ALA A 1 325 ? -26.831 9.822 -4.151 1.00 38.38 325 ALA A O 1
ATOM 2517 N N . GLY A 1 326 ? -26.327 8.834 -6.109 1.00 47.59 326 GLY A N 1
ATOM 2518 C CA . GLY A 1 326 ? -25.986 10.061 -6.841 1.00 47.59 326 GLY A CA 1
ATOM 2519 C C . GLY A 1 326 ? -24.606 10.069 -7.507 1.00 47.59 326 GLY A C 1
ATOM 2520 O O . GLY A 1 326 ? -24.385 10.877 -8.407 1.00 47.59 326 GLY A O 1
ATOM 2521 N N . GLU A 1 327 ? -23.697 9.157 -7.152 1.00 45.75 327 GLU A N 1
ATOM 2522 C CA . GLU A 1 327 ? -22.333 9.172 -7.694 1.00 45.75 327 GLU A CA 1
ATOM 2523 C C . GLU A 1 327 ? -22.129 8.216 -8.880 1.00 45.75 327 GLU A C 1
ATOM 2525 O O . GLU A 1 327 ? -21.907 7.013 -8.743 1.00 45.75 327 GLU A O 1
ATOM 2530 N N . THR A 1 328 ? -22.126 8.771 -10.093 1.00 40.53 328 THR A N 1
ATOM 2531 C CA . THR A 1 328 ? -21.520 8.136 -11.274 1.00 40.53 328 THR A CA 1
ATOM 2532 C C . THR A 1 328 ? -20.047 8.521 -11.362 1.00 40.53 328 THR A C 1
ATOM 2534 O O . THR A 1 328 ? -19.728 9.602 -11.865 1.00 40.53 328 THR A O 1
ATOM 2537 N N . ARG A 1 329 ? -19.112 7.664 -10.928 1.00 52.56 329 ARG A N 1
ATOM 2538 C CA . ARG A 1 329 ? -17.684 7.976 -11.111 1.00 52.56 329 ARG A CA 1
ATOM 2539 C C . ARG A 1 329 ? -17.193 7.598 -12.511 1.00 52.56 329 ARG A C 1
ATOM 2541 O O . ARG A 1 329 ? -17.247 6.442 -12.933 1.00 52.56 329 ARG A O 1
ATOM 2548 N N . ARG A 1 330 ? -16.659 8.600 -13.220 1.00 45.62 330 ARG A N 1
ATOM 2549 C CA . ARG A 1 330 ? -15.785 8.435 -14.393 1.00 45.62 330 ARG A CA 1
ATOM 2550 C C . ARG A 1 330 ? -14.591 7.560 -14.000 1.00 45.62 330 ARG A C 1
ATOM 2552 O O . ARG A 1 330 ? -13.845 7.925 -13.096 1.00 45.62 330 ARG A O 1
ATOM 2559 N N . ARG A 1 331 ? -14.402 6.447 -14.715 1.00 32.84 331 ARG A N 1
ATOM 2560 C CA . ARG A 1 331 ? -13.174 5.640 -14.677 1.00 32.84 331 ARG A CA 1
ATOM 2561 C C . ARG A 1 331 ? -11.964 6.547 -14.947 1.00 32.84 331 ARG A C 1
ATOM 2563 O O . ARG A 1 331 ? -11.918 7.189 -15.997 1.00 32.84 331 ARG A O 1
ATOM 2570 N N . ARG A 1 332 ? -11.020 6.599 -14.011 1.00 32.19 332 ARG A N 1
ATOM 2571 C CA . ARG A 1 332 ? -9.620 6.946 -14.261 1.00 32.19 332 ARG A CA 1
ATOM 2572 C C . ARG A 1 332 ? -8.792 5.745 -13.854 1.00 32.19 332 ARG A C 1
ATOM 2574 O O . ARG A 1 332 ? -9.123 5.171 -12.795 1.00 32.19 332 ARG A O 1
#

Mean predicted aligned error: 14.18 Å

Solvent-accessible surface area (backbone atoms only — not comparable to full-atom values): 19142 Å² total; per-residue (Å²): 132,88,70,82,78,73,87,65,101,40,74,66,61,55,49,53,57,58,67,71,46,54,63,46,57,51,42,55,50,40,64,76,40,72,87,39,64,72,58,44,52,54,52,39,57,54,27,70,73,42,84,57,70,67,23,49,51,44,32,45,54,48,23,45,54,39,24,71,75,65,36,67,68,30,39,55,52,28,60,72,38,47,69,57,48,58,59,55,67,72,37,66,66,60,49,46,68,56,37,57,88,41,68,64,49,48,48,52,47,51,52,48,47,52,36,55,72,59,39,62,81,53,69,78,72,88,72,90,78,78,93,71,83,88,81,73,88,76,86,75,82,82,88,79,95,70,98,57,83,57,61,64,54,52,53,47,53,52,30,51,52,50,41,53,54,49,50,53,52,51,37,48,68,47,42,36,36,86,89,72,79,40,78,48,94,60,81,52,96,46,64,91,43,30,69,36,40,54,51,49,51,52,49,39,56,57,30,50,74,40,27,88,65,25,58,55,29,25,16,39,27,14,54,47,24,31,45,50,25,59,73,41,54,72,47,41,77,79,68,44,76,25,62,70,24,51,51,25,39,49,52,12,54,70,41,57,55,90,90,50,59,63,23,44,54,54,34,49,48,60,44,54,74,67,32,71,77,46,44,63,62,45,48,49,34,53,24,45,51,52,42,49,52,51,50,22,62,76,66,76,40,57,74,81,40,67,69,41,52,53,56,49,59,74,61,65,73,79,56,63,82,73,74,58,93,85,71,83,79,79,88,126